Protein AF-A0A401PET5-F1 (afdb_monomer_lite)

Structure (mmCIF, N/CA/C/O backbone):
data_AF-A0A401PET5-F1
#
_entry.id   AF-A0A401PET5-F1
#
loop_
_atom_site.group_PDB
_atom_site.id
_atom_site.type_symbol
_atom_site.label_atom_id
_atom_site.label_alt_id
_atom_site.label_comp_id
_atom_site.label_asym_id
_atom_site.label_entity_id
_atom_site.label_seq_id
_atom_site.pdbx_PDB_ins_code
_atom_site.Cartn_x
_atom_site.Cartn_y
_atom_site.Cartn_z
_atom_site.occupancy
_atom_site.B_iso_or_equiv
_atom_site.auth_seq_id
_atom_site.auth_comp_id
_atom_site.auth_asym_id
_atom_site.auth_atom_id
_atom_site.pdbx_PDB_model_num
ATOM 1 N N . MET A 1 1 ? 19.963 17.088 -16.477 1.00 42.62 1 MET A N 1
ATOM 2 C CA . MET A 1 1 ? 18.959 16.028 -16.678 1.00 42.62 1 MET A CA 1
ATOM 3 C C . MET A 1 1 ? 18.404 15.717 -15.316 1.00 42.62 1 MET A C 1
ATOM 5 O O . MET A 1 1 ? 19.183 15.360 -14.441 1.00 42.62 1 MET A O 1
ATOM 9 N N . SER A 1 2 ? 17.123 15.988 -15.113 1.00 46.38 2 SER A N 1
ATOM 10 C CA . SER A 1 2 ? 16.426 15.517 -13.922 1.00 46.38 2 SER A CA 1
ATOM 11 C C . SER A 1 2 ? 16.285 13.995 -14.038 1.00 46.38 2 SER A C 1
ATOM 13 O O . SER A 1 2 ? 16.324 13.456 -15.141 1.00 46.38 2 SER A O 1
ATOM 15 N N . LEU A 1 3 ? 16.284 13.300 -12.907 1.00 56.25 3 LEU A N 1
ATOM 16 C CA . LEU A 1 3 ? 16.146 11.847 -12.854 1.00 56.25 3 LEU A CA 1
ATOM 17 C C . LEU A 1 3 ? 14.723 11.537 -12.413 1.00 56.25 3 LEU A C 1
ATOM 19 O O . LEU A 1 3 ? 14.234 12.163 -11.470 1.00 56.25 3 LEU A O 1
ATOM 23 N N . LEU A 1 4 ? 14.094 10.554 -13.056 1.00 64.81 4 LEU A N 1
ATOM 24 C CA . LEU A 1 4 ? 12.836 9.992 -12.586 1.00 64.81 4 LEU A CA 1
ATOM 25 C C . LEU A 1 4 ? 13.066 9.388 -11.192 1.00 64.81 4 LEU A C 1
ATOM 27 O O . LEU A 1 4 ? 13.915 8.509 -11.015 1.00 64.81 4 LEU A O 1
ATOM 31 N N . ARG A 1 5 ? 12.325 9.881 -10.199 1.00 71.88 5 ARG A N 1
ATOM 32 C CA . ARG A 1 5 ? 12.314 9.347 -8.831 1.00 71.88 5 ARG A CA 1
ATOM 33 C C . ARG A 1 5 ? 10.936 8.793 -8.545 1.00 71.88 5 ARG A C 1
ATOM 35 O O . ARG A 1 5 ? 9.945 9.410 -8.930 1.00 71.88 5 ARG A O 1
ATOM 42 N N . GLY A 1 6 ? 10.862 7.676 -7.839 1.00 76.69 6 GLY A N 1
ATOM 43 C CA . GLY A 1 6 ? 9.572 7.135 -7.457 1.00 76.69 6 GLY A CA 1
ATOM 44 C C . GLY A 1 6 ? 9.595 6.321 -6.181 1.00 76.69 6 GLY A C 1
ATOM 45 O O . GLY A 1 6 ? 10.647 5.978 -5.640 1.00 76.69 6 GLY A O 1
ATOM 46 N N . ALA A 1 7 ? 8.394 6.054 -5.687 1.00 82.00 7 ALA A N 1
ATOM 47 C CA . ALA A 1 7 ? 8.157 5.259 -4.500 1.00 82.00 7 ALA A CA 1
ATOM 48 C C . ALA A 1 7 ? 6.990 4.302 -4.731 1.00 82.00 7 ALA A C 1
ATOM 50 O O . ALA A 1 7 ? 6.004 4.652 -5.381 1.00 82.00 7 ALA A O 1
ATOM 51 N N . LEU A 1 8 ? 7.116 3.100 -4.179 1.00 86.75 8 LEU A N 1
ATOM 52 C CA . LEU A 1 8 ? 6.053 2.111 -4.091 1.00 86.75 8 LEU A CA 1
ATOM 53 C C . LEU A 1 8 ? 5.591 2.022 -2.637 1.00 86.75 8 LEU A C 1
ATOM 55 O O . LEU A 1 8 ? 6.413 1.985 -1.718 1.00 86.75 8 LEU A O 1
ATOM 59 N N . LEU A 1 9 ? 4.277 1.992 -2.438 1.00 89.44 9 LEU A N 1
ATOM 60 C CA . LEU A 1 9 ? 3.638 1.923 -1.132 1.00 89.44 9 LEU A CA 1
ATOM 61 C C . LEU A 1 9 ? 2.579 0.851 -1.091 1.00 89.44 9 LEU A C 1
ATOM 63 O O . LEU A 1 9 ? 1.761 0.762 -2.001 1.00 89.44 9 LEU A O 1
ATOM 67 N N . LEU A 1 10 ? 2.556 0.112 0.011 1.00 89.62 10 LEU A N 1
ATOM 68 C CA . LEU A 1 10 ? 1.557 -0.903 0.298 1.00 89.62 10 LEU A CA 1
ATOM 69 C C . LEU A 1 10 ? 0.934 -0.609 1.654 1.00 89.62 10 LEU A C 1
ATOM 71 O O . LEU A 1 10 ? 1.640 -0.523 2.656 1.00 89.62 10 LEU A O 1
ATOM 75 N N . LEU A 1 11 ? -0.385 -0.482 1.678 1.00 89.50 11 LEU A N 1
ATOM 76 C CA . LEU A 1 11 ? -1.177 -0.436 2.894 1.00 89.50 11 LEU A CA 1
ATOM 77 C C . LEU A 1 11 ? -1.673 -1.846 3.197 1.00 89.50 11 LEU A C 1
ATOM 79 O O . LEU A 1 11 ? -2.390 -2.449 2.390 1.00 89.50 11 LEU A O 1
ATOM 83 N N . LEU A 1 12 ? -1.271 -2.364 4.352 1.00 88.38 12 LEU A N 1
ATOM 84 C CA . LEU A 1 12 ? -1.499 -3.744 4.746 1.00 88.38 12 LEU A CA 1
ATOM 85 C C . LEU A 1 12 ? -2.454 -3.832 5.922 1.00 88.38 12 LEU A C 1
ATOM 87 O O . LEU A 1 12 ? -2.230 -3.180 6.936 1.00 88.38 12 LEU A O 1
ATOM 91 N N . GLY A 1 13 ? -3.453 -4.702 5.825 1.00 84.88 13 GLY A N 1
ATOM 92 C CA . GLY A 1 13 ? -4.274 -5.119 6.954 1.00 84.88 13 GLY A CA 1
ATOM 93 C C . GLY A 1 13 ? -3.589 -6.221 7.756 1.00 84.88 13 GLY A C 1
ATOM 94 O O . GLY A 1 13 ? -3.339 -7.299 7.222 1.00 84.88 13 GLY A O 1
ATOM 95 N N . VAL A 1 14 ? -3.310 -5.980 9.038 1.00 82.12 14 VAL A N 1
ATOM 96 C CA . VAL A 1 14 ? -2.457 -6.871 9.840 1.00 82.12 14 VAL A CA 1
ATOM 97 C C . VAL A 1 14 ? -3.252 -7.664 10.876 1.00 82.12 14 VAL A C 1
ATOM 99 O O . VAL A 1 14 ? -3.081 -8.883 10.984 1.00 82.12 14 VAL A O 1
ATOM 102 N N . PHE A 1 15 ? -4.131 -7.011 11.645 1.00 78.62 15 PHE A N 1
ATOM 103 C CA . PHE A 1 15 ? -4.933 -7.679 12.676 1.00 78.62 15 PHE A CA 1
ATOM 104 C C . PHE A 1 15 ? -6.160 -6.869 13.120 1.00 78.62 15 PHE A C 1
ATOM 106 O O . PHE A 1 15 ? -6.126 -5.647 13.180 1.00 78.62 15 PHE A O 1
ATOM 113 N N . ALA A 1 16 ? -7.227 -7.558 13.538 1.00 77.94 16 ALA A N 1
ATOM 114 C CA . ALA A 1 16 ? -8.426 -6.919 14.097 1.00 77.94 16 ALA A CA 1
ATOM 115 C C . ALA A 1 16 ? -8.289 -6.560 15.592 1.00 77.94 16 ALA A C 1
ATOM 117 O O . ALA A 1 16 ? -8.950 -5.662 16.076 1.00 77.94 16 ALA A O 1
ATOM 118 N N . GLY A 1 17 ? -7.416 -7.228 16.344 1.00 73.50 17 GLY A N 1
ATOM 119 C CA . GLY A 1 17 ? -7.114 -6.899 17.742 1.00 73.50 17 GLY A CA 1
ATOM 120 C C . GLY A 1 17 ? -6.136 -7.903 18.348 1.00 73.50 17 GLY A C 1
ATOM 121 O O . GLY A 1 17 ? -5.970 -9.004 17.818 1.00 73.50 17 GLY A O 1
ATOM 122 N N . ILE A 1 18 ? -5.498 -7.546 19.462 1.00 70.75 18 ILE A N 1
ATOM 123 C CA . ILE A 1 18 ? -4.539 -8.394 20.184 1.00 70.75 18 ILE A CA 1
ATOM 124 C C . ILE A 1 18 ? -5.244 -9.629 20.761 1.00 70.75 18 ILE A C 1
ATOM 126 O O . ILE A 1 18 ? -4.701 -10.729 20.689 1.00 70.75 18 ILE A O 1
ATOM 130 N N . GLY A 1 19 ? -6.485 -9.496 21.247 1.00 58.91 19 GLY A N 1
ATOM 131 C CA . GLY A 1 19 ? -7.295 -10.636 21.697 1.00 58.91 19 GLY A CA 1
ATOM 132 C C . GLY A 1 19 ? -7.515 -11.697 20.608 1.00 58.91 19 GLY A C 1
ATOM 133 O O . GLY A 1 19 ? -7.491 -12.893 20.889 1.00 58.91 19 GLY A O 1
ATOM 134 N N . GLY A 1 20 ? -7.618 -11.283 19.339 1.00 51.59 20 GLY A N 1
ATOM 135 C CA . GLY A 1 20 ? -7.729 -12.182 18.183 1.00 51.59 20 GLY A CA 1
ATOM 136 C C . GLY A 1 20 ? -6.414 -12.856 17.761 1.00 51.59 20 GLY A C 1
ATOM 137 O O . GLY A 1 20 ? -6.423 -13.750 16.909 1.00 51.59 20 GLY A O 1
ATOM 138 N N . LEU A 1 21 ? -5.276 -12.453 18.338 1.00 51.94 21 LEU A N 1
ATOM 139 C CA . LEU A 1 21 ? -3.962 -13.055 18.084 1.00 51.94 21 LEU A CA 1
ATOM 140 C C . LEU A 1 21 ? -3.703 -14.300 18.952 1.00 51.94 21 LEU A C 1
ATOM 142 O O . LEU A 1 21 ? -2.785 -15.050 18.641 1.00 51.94 21 LEU A O 1
ATOM 146 N N . GLN A 1 22 ? -4.553 -14.607 19.944 1.00 49.78 22 GLN A N 1
ATOM 147 C CA . GLN A 1 22 ? -4.464 -15.809 20.804 1.00 49.78 22 GLN A CA 1
ATOM 148 C C . GLN A 1 22 ? -4.840 -17.135 20.099 1.00 49.78 22 GLN A C 1
ATOM 150 O O . GLN A 1 22 ? -5.156 -18.137 20.740 1.00 49.78 22 GLN A O 1
ATOM 155 N N . ASN A 1 23 ? -4.798 -17.175 18.767 1.00 47.12 23 ASN A N 1
ATOM 156 C CA . ASN A 1 23 ? -4.948 -18.408 18.004 1.00 47.12 23 ASN A CA 1
ATOM 157 C C . ASN A 1 23 ? -3.621 -19.198 18.075 1.00 47.12 23 ASN A C 1
ATOM 159 O O . ASN A 1 23 ? -2.592 -18.628 17.715 1.00 47.12 23 ASN A O 1
ATOM 163 N N . PRO A 1 24 ? -3.596 -20.492 18.460 1.00 44.97 24 PRO A N 1
ATOM 164 C CA . PRO A 1 24 ? -2.366 -21.272 18.696 1.00 44.97 24 PRO A CA 1
ATOM 165 C C . PRO A 1 24 ? -1.411 -21.441 17.493 1.00 44.97 24 PRO A C 1
ATOM 167 O O . PRO A 1 24 ? -0.403 -22.133 17.607 1.00 44.97 24 PRO A O 1
ATOM 170 N N . ARG A 1 25 ? -1.707 -20.833 16.335 1.00 45.53 25 ARG A N 1
ATOM 171 C CA . ARG A 1 25 ? -0.838 -20.777 15.144 1.00 45.53 25 ARG A CA 1
ATOM 172 C C . ARG A 1 25 ? -0.264 -19.381 14.845 1.00 45.53 25 ARG A C 1
ATOM 174 O O . ARG A 1 25 ? 0.393 -19.230 13.819 1.00 45.53 25 ARG A O 1
ATOM 181 N N . LYS A 1 26 ? -0.530 -18.364 15.673 1.00 45.81 26 LYS A N 1
ATOM 182 C CA . LYS A 1 26 ? -0.013 -16.993 15.506 1.00 45.81 26 LYS A CA 1
ATOM 183 C C . LYS A 1 26 ? 1.024 -16.649 16.590 1.00 45.81 26 LYS A C 1
ATOM 185 O O . LYS A 1 26 ? 0.989 -17.258 17.658 1.00 45.81 26 LYS A O 1
ATOM 190 N N . PRO A 1 27 ? 1.960 -15.717 16.323 1.00 47.69 27 PRO A N 1
ATOM 191 C CA . PRO A 1 27 ? 2.966 -15.316 17.306 1.00 47.69 27 PRO A CA 1
ATOM 192 C C . PRO A 1 27 ? 2.311 -14.697 18.553 1.00 47.69 27 PRO A C 1
ATOM 194 O O . PRO A 1 27 ? 1.327 -13.966 18.442 1.00 47.69 27 PRO A O 1
ATOM 197 N N . ASP A 1 28 ? 2.848 -14.993 19.739 1.00 51.53 28 ASP A N 1
ATOM 198 C CA . ASP A 1 28 ? 2.361 -14.451 21.013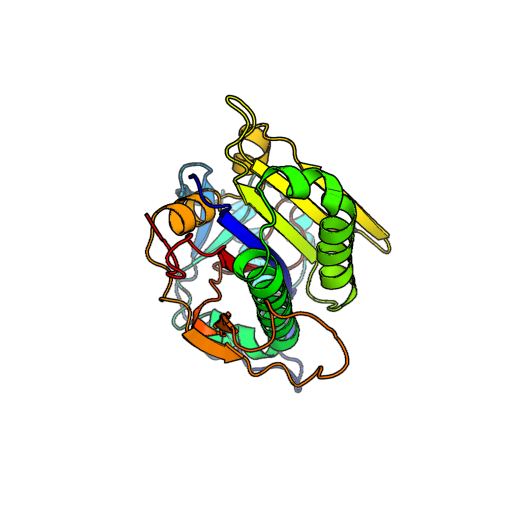 1.00 51.53 28 ASP A CA 1
ATOM 199 C C . ASP A 1 28 ? 2.860 -13.011 21.219 1.00 51.53 28 ASP A C 1
ATOM 201 O O . ASP A 1 28 ? 3.928 -12.769 21.781 1.00 51.53 28 ASP A O 1
ATOM 205 N N . PHE A 1 29 ? 2.067 -12.045 20.753 1.00 54.25 29 PHE A N 1
ATOM 206 C CA . PHE A 1 29 ? 2.336 -10.606 20.881 1.00 54.25 29 PHE A CA 1
ATOM 207 C C . PHE A 1 29 ? 2.017 -10.032 22.263 1.00 54.25 29 PHE A C 1
ATOM 209 O O . PHE A 1 29 ? 2.296 -8.862 22.541 1.00 54.25 29 PHE A O 1
ATOM 216 N N . SER A 1 30 ? 1.447 -10.851 23.151 1.00 51.97 30 SER A N 1
ATOM 217 C CA . SER A 1 30 ? 0.991 -10.418 24.467 1.00 51.97 30 SER A CA 1
ATOM 218 C C . SER A 1 30 ? 2.143 -9.853 25.294 1.00 51.97 30 SER A C 1
ATOM 220 O O . SER A 1 30 ? 1.937 -8.932 26.061 1.00 51.97 30 SER A O 1
ATOM 222 N N . ARG A 1 31 ? 3.379 -10.342 25.146 1.00 53.69 31 ARG A N 1
ATOM 223 C CA . ARG A 1 31 ? 4.507 -9.882 25.979 1.00 53.69 31 ARG A CA 1
ATOM 224 C C . ARG A 1 31 ? 5.102 -8.534 25.569 1.00 53.69 31 ARG A C 1
ATOM 226 O O . ARG A 1 31 ? 5.624 -7.834 26.427 1.00 53.69 31 ARG A O 1
ATOM 233 N N . GLU A 1 32 ? 5.027 -8.169 24.292 1.00 56.25 32 GLU A N 1
ATOM 234 C CA . GLU A 1 32 ? 5.570 -6.897 23.779 1.00 56.25 32 GLU A CA 1
ATOM 235 C C . GLU A 1 32 ? 4.570 -5.739 23.953 1.00 56.25 32 GLU A C 1
ATOM 237 O O . GLU A 1 32 ? 4.957 -4.593 24.190 1.00 56.25 32 GLU A O 1
ATOM 242 N N . TRP A 1 33 ? 3.269 -6.050 23.903 1.00 56.31 33 TRP A N 1
ATOM 243 C CA . TRP A 1 33 ? 2.188 -5.060 23.904 1.00 56.31 33 TRP A CA 1
ATOM 244 C C . TRP A 1 33 ? 1.431 -4.968 25.241 1.00 56.31 33 TRP A C 1
ATOM 246 O O . TRP A 1 33 ? 0.764 -3.964 25.498 1.00 56.31 33 TRP A O 1
ATOM 256 N N . ASN A 1 34 ? 1.541 -5.973 26.121 1.00 48.34 34 ASN A N 1
ATOM 257 C CA . ASN A 1 34 ? 0.903 -5.982 27.441 1.00 48.34 34 ASN A CA 1
ATOM 258 C C . ASN A 1 34 ? 1.910 -5.519 28.507 1.00 48.34 34 ASN A C 1
ATOM 260 O O . ASN A 1 34 ? 2.714 -6.299 29.012 1.00 48.34 34 ASN A O 1
ATOM 264 N N . GLY A 1 35 ? 1.889 -4.220 28.813 1.00 49.41 35 GLY A N 1
ATOM 265 C CA . GLY A 1 35 ? 2.732 -3.615 29.854 1.00 49.41 35 GLY A CA 1
ATOM 266 C C . GLY A 1 35 ? 3.369 -2.270 29.493 1.00 49.41 35 GLY A C 1
ATOM 267 O O . GLY A 1 35 ? 3.959 -1.632 30.361 1.00 49.41 35 GLY A O 1
ATOM 268 N N . SER A 1 36 ? 3.242 -1.811 28.246 1.00 53.16 36 SER A N 1
ATOM 269 C CA . SER A 1 36 ? 3.824 -0.541 27.789 1.00 53.16 36 SER A CA 1
ATOM 270 C C . SER A 1 36 ? 2.801 0.601 27.852 1.00 53.16 36 SER A C 1
ATOM 272 O O . SER A 1 36 ? 1.603 0.377 27.687 1.00 53.16 36 SER A O 1
ATOM 274 N N . GLN A 1 37 ? 3.269 1.837 28.068 1.00 59.94 37 GLN A N 1
ATOM 275 C CA . GLN A 1 37 ? 2.478 3.071 27.947 1.00 59.94 37 GLN A CA 1
ATOM 276 C C . GLN A 1 37 ? 2.116 3.328 26.472 1.00 59.94 37 GLN A C 1
ATOM 278 O O . GLN A 1 37 ? 2.614 4.264 25.845 1.00 59.94 37 GLN A O 1
ATOM 283 N N . VAL A 1 38 ? 1.286 2.461 25.894 1.00 71.12 38 VAL A N 1
ATOM 284 C CA . VAL A 1 38 ? 0.798 2.622 24.528 1.00 71.12 38 VAL A CA 1
ATOM 285 C C . VAL A 1 38 ? -0.025 3.901 24.475 1.00 71.12 38 VAL A C 1
ATOM 287 O O . VAL A 1 38 ? -0.968 4.087 25.242 1.00 71.12 38 VAL A O 1
ATOM 290 N N . SER A 1 39 ? 0.368 4.804 23.586 1.00 79.12 39 SER A N 1
ATOM 291 C CA . SER A 1 39 ? -0.300 6.085 23.395 1.00 79.12 39 SER A CA 1
ATOM 292 C C . SER A 1 39 ? -0.945 6.113 22.019 1.00 79.12 39 SER A C 1
ATOM 294 O O . SER A 1 39 ? -0.277 5.857 21.018 1.00 79.12 39 SER A O 1
ATOM 296 N N . MET A 1 40 ? -2.235 6.441 21.988 1.00 83.88 40 MET A N 1
ATOM 297 C CA . MET A 1 40 ? -2.971 6.704 20.754 1.00 83.88 40 MET A CA 1
ATOM 298 C C . MET A 1 40 ? -2.726 8.151 20.342 1.00 83.88 40 MET A C 1
ATOM 300 O O . MET A 1 40 ? -2.966 9.060 21.141 1.00 83.88 40 MET A O 1
ATOM 304 N N . LEU A 1 41 ? -2.250 8.367 19.117 1.00 83.38 41 LEU A N 1
ATOM 305 C CA . LEU A 1 41 ? -1.985 9.699 18.575 1.00 83.38 41 LEU A CA 1
ATOM 306 C C . LEU A 1 41 ? -2.653 9.862 17.211 1.00 83.38 41 LEU A C 1
ATOM 308 O O . LEU A 1 41 ? -2.649 8.950 16.391 1.00 83.38 41 LEU A O 1
ATOM 312 N N . LEU A 1 42 ? -3.222 11.037 16.971 1.00 80.56 42 LEU A N 1
ATOM 313 C CA . LEU A 1 42 ? -3.688 11.457 15.658 1.00 80.56 42 LEU A CA 1
ATOM 314 C C . LEU A 1 42 ? -2.508 11.992 14.861 1.00 80.56 42 LEU A C 1
ATOM 316 O O . LEU A 1 42 ? -1.742 12.825 15.355 1.00 80.56 42 LEU A O 1
ATOM 320 N N . THR A 1 43 ? -2.406 11.572 13.607 1.00 66.56 43 THR A N 1
ATOM 321 C CA . THR A 1 43 ? -1.408 12.115 12.691 1.00 66.56 43 THR A CA 1
ATOM 322 C C . THR A 1 43 ? -1.966 13.364 12.015 1.00 66.56 43 THR A C 1
ATOM 324 O O . THR A 1 43 ? -2.959 13.301 11.290 1.00 66.56 43 THR A O 1
ATOM 327 N N . SER A 1 44 ? -1.360 14.522 12.279 1.00 61.22 44 SER A N 1
ATOM 328 C CA . SER A 1 44 ? -1.703 15.778 11.606 1.00 61.22 44 SER A CA 1
ATOM 329 C C . SER A 1 44 ? -1.003 15.875 10.240 1.00 61.22 44 SER A C 1
ATOM 331 O O . SER A 1 44 ? 0.118 15.375 10.115 1.00 61.22 44 SER A O 1
ATOM 333 N N . PRO A 1 45 ? -1.590 16.560 9.238 1.00 52.16 45 PRO A N 1
ATOM 334 C CA . PRO A 1 45 ? -0.936 16.837 7.952 1.00 52.16 45 PRO A CA 1
ATOM 335 C C . PRO A 1 45 ? 0.439 17.515 8.093 1.00 52.16 45 PRO A C 1
ATOM 337 O O . PRO A 1 45 ? 1.370 17.204 7.355 1.00 52.16 45 PRO A O 1
ATOM 340 N N . ASP A 1 46 ? 0.607 18.352 9.123 1.00 52.34 46 ASP A N 1
ATOM 341 C CA . ASP A 1 46 ? 1.877 19.016 9.461 1.00 52.34 46 ASP A CA 1
ATOM 342 C C . ASP A 1 46 ? 2.886 18.092 10.183 1.00 52.34 46 ASP A C 1
ATOM 344 O O . ASP A 1 46 ? 3.934 18.541 10.652 1.00 52.34 46 ASP A O 1
ATOM 348 N N . GLY A 1 47 ? 2.554 16.809 10.361 1.00 54.59 47 GLY A N 1
ATOM 349 C CA . GLY A 1 47 ? 3.306 15.825 11.152 1.00 54.59 47 GLY A CA 1
ATOM 350 C C . GLY A 1 47 ? 3.306 16.067 12.657 1.00 54.59 47 GLY A C 1
ATOM 351 O O . GLY A 1 47 ? 4.065 15.436 13.393 1.00 54.59 47 GLY A O 1
ATOM 352 N N . ARG A 1 48 ? 2.459 16.980 13.140 1.00 63.97 48 ARG A N 1
ATOM 353 C CA . ARG A 1 48 ? 2.182 17.103 14.572 1.00 63.97 48 ARG A CA 1
ATOM 354 C C . ARG A 1 48 ? 1.379 15.893 15.036 1.00 63.97 48 ARG A C 1
ATOM 356 O O . ARG A 1 48 ? 0.461 15.447 14.351 1.00 63.97 48 ARG A O 1
ATOM 363 N N . LEU A 1 49 ? 1.745 15.377 16.200 1.00 70.50 49 LEU A N 1
ATOM 364 C CA . LEU A 1 49 ? 1.023 14.302 16.859 1.00 70.50 49 LEU A CA 1
ATOM 365 C C . LEU A 1 49 ? 0.120 14.923 17.917 1.00 70.50 49 LEU A C 1
ATOM 367 O O . LEU A 1 49 ? 0.610 15.485 18.897 1.00 70.50 49 LEU A O 1
ATOM 371 N N . ASP A 1 50 ? -1.185 14.815 17.699 1.00 79.94 50 ASP A N 1
ATOM 372 C CA . ASP A 1 50 ? -2.199 15.318 18.620 1.00 79.94 50 ASP A CA 1
ATOM 373 C C . ASP A 1 50 ? -2.840 14.151 19.371 1.00 79.94 50 ASP A C 1
ATOM 375 O O . ASP A 1 50 ? -2.902 13.025 18.875 1.00 79.94 50 ASP A O 1
ATOM 379 N N . LYS A 1 51 ? -3.339 14.395 20.582 1.00 84.62 51 LYS A N 1
ATOM 380 C CA . LYS A 1 51 ? -4.094 13.369 21.303 1.00 84.62 51 LYS A CA 1
ATOM 381 C C . LYS A 1 51 ? -5.515 13.286 20.718 1.00 84.62 51 LYS A C 1
ATOM 383 O O . LYS A 1 51 ? -6.149 14.337 20.598 1.00 84.62 51 LYS A O 1
ATOM 388 N N . PRO A 1 52 ? -6.033 12.086 20.392 1.00 85.88 52 PRO A N 1
ATOM 389 C CA . PRO A 1 52 ? -7.436 11.919 20.038 1.00 85.88 52 PRO A CA 1
ATOM 390 C C . PRO A 1 52 ? -8.348 12.402 21.166 1.00 85.88 52 PRO A C 1
ATOM 392 O O . PRO A 1 52 ? -7.948 12.443 22.336 1.00 85.88 52 PRO A O 1
ATOM 395 N N . ASP A 1 53 ? -9.594 12.727 20.829 1.00 88.94 53 ASP A N 1
ATOM 396 C CA . ASP A 1 53 ? -10.601 12.956 21.855 1.00 88.94 53 ASP A CA 1
ATOM 397 C C . ASP A 1 53 ? -10.772 11.692 22.732 1.00 88.94 53 ASP A C 1
ATOM 399 O O . ASP A 1 53 ? -10.455 10.575 22.299 1.00 88.94 53 ASP A O 1
ATOM 403 N N . PRO A 1 54 ? -11.254 11.835 23.979 1.00 89.38 54 PRO A N 1
ATOM 404 C CA . PRO A 1 54 ? -11.349 10.709 24.900 1.00 89.38 54 PRO A CA 1
ATOM 405 C C . PRO A 1 54 ? -12.193 9.539 24.378 1.00 89.38 54 PRO A C 1
ATOM 407 O O . PRO A 1 54 ? -11.837 8.395 24.649 1.00 89.38 54 PRO A O 1
ATOM 410 N N . GLN A 1 55 ? -13.264 9.802 23.617 1.00 91.00 55 GLN A N 1
ATOM 411 C CA . GLN A 1 55 ? -14.153 8.751 23.107 1.00 91.00 55 GLN A CA 1
ATOM 412 C C . GLN A 1 55 ? -13.467 7.944 22.005 1.00 91.00 55 GLN A C 1
ATOM 414 O O . GLN A 1 55 ? -13.482 6.716 22.044 1.00 91.00 55 GLN A O 1
ATOM 419 N N . THR A 1 56 ? -12.803 8.620 21.065 1.00 91.31 56 THR A N 1
ATOM 420 C CA . THR A 1 56 ? -11.998 7.963 20.027 1.00 91.31 56 THR A CA 1
ATOM 421 C C . THR A 1 56 ? -10.846 7.169 20.636 1.00 91.31 56 THR A C 1
ATOM 423 O O . THR A 1 56 ? -10.597 6.031 20.238 1.00 91.31 56 THR A O 1
ATOM 426 N N . SER A 1 57 ? -10.157 7.736 21.632 1.00 90.56 57 SER A N 1
ATOM 427 C CA . SER A 1 57 ? -9.063 7.047 22.323 1.00 90.56 57 SER A CA 1
ATOM 428 C C . SER A 1 57 ? -9.546 5.788 23.047 1.00 90.56 57 SER A C 1
ATOM 430 O O . SER A 1 57 ? -8.852 4.773 23.002 1.00 90.56 57 SER A O 1
ATOM 432 N N . GLU A 1 58 ? -10.706 5.834 23.709 1.00 90.75 58 GLU A N 1
ATOM 433 C CA . GLU A 1 58 ? -11.310 4.672 24.371 1.00 90.75 58 GLU A CA 1
ATOM 434 C C . GLU A 1 58 ? -11.714 3.609 23.345 1.00 90.75 58 GLU A C 1
ATOM 436 O O . GLU A 1 58 ? -11.280 2.466 23.454 1.00 90.75 58 GLU A O 1
ATOM 441 N N . ALA A 1 59 ? -12.455 3.988 22.298 1.00 92.44 59 ALA A N 1
ATOM 442 C CA . ALA A 1 59 ? -12.916 3.060 21.267 1.00 92.44 59 ALA A CA 1
ATOM 443 C C . ALA A 1 59 ? -11.754 2.355 20.544 1.00 92.44 59 ALA A C 1
ATOM 445 O O . ALA A 1 59 ? -11.802 1.142 20.338 1.00 92.44 59 ALA A O 1
ATOM 446 N N . ALA A 1 60 ? -10.689 3.088 20.203 1.00 91.12 60 ALA A N 1
ATOM 447 C CA . ALA A 1 60 ? -9.489 2.515 19.596 1.00 91.12 60 ALA A CA 1
ATOM 448 C C . ALA A 1 60 ? -8.748 1.572 20.558 1.00 91.12 60 ALA A C 1
ATOM 450 O O . ALA A 1 60 ? -8.265 0.521 20.142 1.00 91.12 60 ALA A O 1
ATOM 451 N N . THR A 1 61 ? -8.671 1.917 21.846 1.00 89.62 61 THR A N 1
ATOM 452 C CA . THR A 1 61 ? -8.021 1.075 22.865 1.00 89.62 61 THR A CA 1
ATOM 453 C C . THR A 1 61 ? -8.806 -0.212 23.099 1.00 89.62 61 THR A C 1
ATOM 455 O O . THR A 1 61 ? -8.230 -1.299 23.120 1.00 89.62 61 THR A O 1
ATOM 458 N N . ASP A 1 62 ? -10.127 -0.111 23.203 1.00 90.00 62 ASP A N 1
ATOM 459 C CA . ASP A 1 62 ? -10.998 -1.269 23.354 1.00 90.00 62 ASP A CA 1
ATOM 460 C C . ASP A 1 62 ? -10.899 -2.190 22.144 1.00 90.00 62 ASP A C 1
ATOM 462 O O . ASP A 1 62 ? -10.748 -3.401 22.312 1.00 90.00 62 ASP A O 1
ATOM 466 N N . PHE A 1 63 ? -10.901 -1.636 20.929 1.00 91.31 63 PHE A N 1
ATOM 467 C CA . PHE A 1 63 ? -10.695 -2.411 19.709 1.00 91.31 63 PHE A CA 1
ATOM 468 C C . PHE A 1 63 ? -9.311 -3.075 19.679 1.00 91.31 63 PHE A C 1
ATOM 470 O O . PHE A 1 63 ? -9.207 -4.258 19.360 1.00 91.31 63 PHE A O 1
ATOM 477 N N . LEU A 1 64 ? -8.250 -2.364 20.083 1.00 88.38 64 LEU A N 1
ATOM 478 C CA . LEU A 1 64 ? -6.896 -2.917 20.160 1.00 88.38 64 LEU A CA 1
ATOM 479 C C . LEU A 1 64 ? -6.842 -4.178 21.026 1.00 88.38 64 LEU A C 1
ATOM 481 O O . LEU A 1 64 ? -6.246 -5.168 20.612 1.00 88.38 64 LEU A O 1
ATOM 485 N N . TYR A 1 65 ? -7.454 -4.168 22.209 1.00 85.50 65 TYR A N 1
ATOM 486 C CA . TYR A 1 65 ? -7.354 -5.295 23.137 1.00 85.50 65 TYR A CA 1
ATOM 487 C C . TYR A 1 65 ? -8.410 -6.381 22.902 1.00 85.50 65 TYR A C 1
ATOM 489 O O . TYR A 1 65 ? -8.089 -7.564 23.016 1.00 85.50 65 TYR A O 1
ATOM 497 N N . SER A 1 66 ? -9.642 -6.015 22.542 1.00 85.94 66 SER A N 1
ATOM 498 C CA . SER A 1 66 ? -10.752 -6.966 22.372 1.00 85.94 66 SER A CA 1
ATOM 499 C C . SER A 1 66 ? -10.900 -7.508 20.948 1.00 85.94 66 SER A C 1
ATOM 501 O O . SER A 1 66 ? -11.334 -8.643 20.769 1.00 85.94 66 SER A O 1
ATOM 503 N N . GLY A 1 67 ? -10.543 -6.713 19.937 1.00 87.31 67 GLY A N 1
ATOM 504 C CA . GLY A 1 67 ? -10.885 -6.960 18.536 1.00 87.31 67 GLY A CA 1
ATOM 505 C C . GLY A 1 67 ? -12.354 -6.708 18.172 1.00 87.31 67 GLY A C 1
ATOM 506 O O . GLY A 1 67 ? -12.742 -6.987 17.039 1.00 87.31 67 GLY A O 1
ATOM 507 N N . ASP A 1 68 ? -13.179 -6.196 19.094 1.00 88.81 68 ASP A N 1
ATOM 508 C CA . ASP A 1 68 ? -14.585 -5.869 18.839 1.00 88.81 68 ASP A CA 1
ATOM 509 C C . ASP A 1 68 ? -14.733 -4.460 18.243 1.00 88.81 68 ASP A C 1
ATOM 511 O O . ASP A 1 68 ? -14.462 -3.446 18.890 1.00 88.81 68 ASP A O 1
ATOM 515 N N . ALA A 1 69 ? -15.187 -4.396 16.991 1.00 91.62 69 ALA A N 1
ATOM 516 C CA . ALA A 1 69 ? -15.375 -3.153 16.248 1.00 91.62 69 ALA A CA 1
ATOM 517 C C . ALA A 1 69 ? -16.650 -2.375 16.635 1.00 91.62 69 ALA A C 1
ATOM 519 O O . ALA A 1 69 ? -16.871 -1.276 16.124 1.00 91.62 69 ALA A O 1
ATOM 520 N N . SER A 1 70 ? -17.492 -2.904 17.530 1.00 92.31 70 SER A N 1
ATOM 521 C CA . SER A 1 70 ? -18.795 -2.311 17.867 1.00 92.31 70 SER A CA 1
ATOM 522 C C . SER A 1 70 ? -18.676 -0.876 18.386 1.00 92.31 70 SER A C 1
ATOM 524 O O . SER A 1 70 ? -19.385 0.009 17.912 1.00 92.31 70 SER A O 1
ATOM 526 N N . LYS A 1 71 ? -17.744 -0.611 19.315 1.00 92.38 71 LYS A N 1
ATOM 527 C CA . LYS A 1 71 ? -17.484 0.751 19.819 1.00 92.38 71 LYS A CA 1
ATOM 528 C C . LYS A 1 71 ? -16.825 1.641 18.767 1.00 92.38 71 LYS A C 1
ATOM 530 O O . LYS A 1 71 ? -17.122 2.831 18.696 1.00 92.38 71 LYS A O 1
ATOM 535 N N . LEU A 1 72 ? -15.968 1.056 17.932 1.00 92.50 72 LEU A N 1
ATOM 536 C CA . LEU A 1 72 ? -15.257 1.772 16.880 1.00 92.50 72 LEU A CA 1
ATOM 537 C C . LEU A 1 72 ? -16.217 2.319 15.807 1.00 92.50 72 LEU A C 1
ATOM 539 O O . LEU A 1 72 ? -16.026 3.429 15.323 1.00 92.50 72 LEU A O 1
ATOM 543 N N . GLY A 1 73 ? -17.297 1.596 15.494 1.00 91.75 73 GLY A N 1
ATOM 544 C CA . GLY A 1 73 ? -18.323 2.058 14.550 1.00 91.75 73 GLY A CA 1
ATOM 545 C C . GLY A 1 73 ? -19.174 3.238 15.049 1.00 91.75 73 GLY A C 1
ATOM 546 O O . GLY A 1 73 ? -19.770 3.957 14.236 1.00 91.75 73 GLY A O 1
ATOM 547 N N . LEU A 1 74 ? -19.228 3.464 16.368 1.00 93.25 74 LEU A N 1
ATOM 548 C CA . LEU A 1 74 ? -20.010 4.543 16.988 1.00 93.25 74 LEU A CA 1
ATOM 549 C C . LEU A 1 74 ? -19.301 5.899 16.945 1.00 93.25 74 LEU A C 1
ATOM 551 O O . LEU A 1 74 ? -19.969 6.931 16.999 1.00 93.25 74 LEU A O 1
ATOM 555 N N . VAL A 1 75 ? -17.972 5.906 16.833 1.00 93.38 75 VAL A N 1
ATOM 556 C CA . VAL A 1 75 ? -17.182 7.135 16.726 1.00 93.38 75 VAL A CA 1
ATOM 557 C C . VAL A 1 75 ? -17.004 7.532 15.260 1.00 93.38 75 VAL A C 1
ATOM 559 O O . VAL A 1 75 ? -16.992 6.691 14.360 1.00 93.38 75 VAL A O 1
ATOM 562 N N . ASN A 1 76 ? -16.904 8.836 15.010 1.00 91.75 76 ASN A N 1
ATOM 563 C CA . ASN A 1 76 ? -16.526 9.358 13.701 1.00 91.75 76 ASN A CA 1
ATOM 564 C C . ASN A 1 76 ? -15.054 9.747 13.739 1.00 91.75 76 ASN A C 1
ATOM 566 O O . ASN A 1 76 ? -14.570 10.265 14.744 1.00 91.75 76 ASN A O 1
ATOM 570 N N . CYS A 1 77 ? -14.364 9.538 12.630 1.00 87.50 77 CYS A N 1
ATOM 571 C CA . CYS A 1 77 ? -12.973 9.916 12.479 1.00 87.50 77 CYS A CA 1
ATOM 572 C C . CYS A 1 77 ? -12.842 11.034 11.447 1.00 87.50 77 CYS A C 1
ATOM 574 O O . CYS A 1 77 ? -13.662 11.190 10.547 1.00 87.50 77 CYS A O 1
ATOM 576 N N . SER A 1 78 ? -11.795 11.833 11.588 1.00 83.62 78 SER A N 1
ATOM 577 C CA . SER A 1 78 ? -11.349 12.773 10.553 1.00 83.62 78 SER A CA 1
ATOM 578 C C . SER A 1 78 ? -9.927 12.476 10.088 1.00 83.62 78 SER A C 1
ATOM 580 O O . SER A 1 78 ? -9.482 13.018 9.082 1.00 83.62 78 SER A O 1
ATOM 582 N N . ARG A 1 79 ? -9.198 11.656 10.853 1.00 81.94 79 ARG A N 1
ATOM 583 C CA . ARG A 1 79 ? -7.786 11.327 10.673 1.00 81.94 79 ARG A CA 1
ATOM 584 C C . ARG A 1 79 ? -7.532 9.918 11.193 1.00 81.94 79 ARG A C 1
ATOM 586 O O . ARG A 1 79 ? -8.280 9.424 12.041 1.00 81.94 79 ARG A O 1
ATOM 593 N N . ARG A 1 80 ? -6.447 9.309 10.720 1.00 85.88 80 ARG A N 1
ATOM 594 C CA . ARG A 1 80 ? -5.964 8.025 11.231 1.00 85.88 80 ARG A CA 1
ATOM 595 C C . ARG A 1 80 ? -5.461 8.139 12.674 1.00 85.88 80 ARG A C 1
ATOM 597 O O . ARG A 1 80 ? -4.970 9.193 13.088 1.00 85.88 80 ARG A O 1
ATOM 604 N N . VAL A 1 81 ? -5.560 7.038 13.416 1.00 87.50 81 VAL A N 1
ATOM 605 C CA . VAL A 1 81 ? -5.069 6.917 14.799 1.00 87.50 81 VAL A CA 1
ATOM 606 C C . VAL A 1 81 ? -3.907 5.937 14.829 1.00 87.50 81 VAL A C 1
ATOM 608 O O . VAL A 1 81 ? -4.081 4.766 14.513 1.00 87.50 81 VAL A O 1
ATOM 611 N N . GLU A 1 82 ? -2.730 6.405 15.227 1.00 86.44 82 GLU A N 1
ATOM 612 C CA . GLU A 1 82 ? -1.507 5.614 15.330 1.00 86.44 82 GLU A CA 1
ATOM 613 C C . GLU A 1 82 ? -1.259 5.117 16.755 1.00 86.44 82 GLU A C 1
ATOM 615 O O . GLU A 1 82 ? -1.484 5.826 17.740 1.00 86.44 82 GLU A O 1
ATOM 620 N N . ILE A 1 83 ? -0.692 3.917 16.842 1.00 84.25 83 ILE A N 1
ATOM 621 C CA . ILE A 1 83 ? -0.162 3.334 18.069 1.00 84.25 83 ILE A CA 1
ATOM 622 C C . ILE A 1 83 ? 1.304 3.745 18.214 1.00 84.25 83 ILE A C 1
ATOM 624 O O . ILE A 1 83 ? 2.139 3.419 17.370 1.00 84.25 83 ILE A O 1
ATOM 628 N N . ARG A 1 84 ? 1.648 4.421 19.314 1.00 80.00 84 ARG A N 1
ATOM 629 C CA . ARG A 1 84 ? 3.035 4.763 19.671 1.00 80.00 84 ARG A CA 1
ATOM 630 C C . ARG A 1 84 ? 3.409 4.209 21.045 1.00 80.00 84 ARG A C 1
ATOM 632 O O . ARG A 1 84 ? 2.545 3.885 21.855 1.00 80.00 84 ARG A O 1
ATOM 639 N N . GLY A 1 85 ? 4.712 4.127 21.316 1.00 67.31 85 GLY A N 1
ATOM 640 C CA . GLY A 1 85 ? 5.228 3.683 22.618 1.00 67.31 85 GLY A CA 1
ATOM 641 C C . GLY A 1 85 ? 5.228 2.165 22.822 1.00 67.31 85 GLY A C 1
ATOM 642 O O . GLY A 1 85 ? 5.331 1.706 23.957 1.00 67.31 85 GLY A O 1
ATOM 643 N N . VAL A 1 86 ? 5.115 1.382 21.743 1.00 63.72 86 VAL A N 1
ATOM 644 C CA . VAL A 1 86 ? 5.369 -0.065 21.785 1.00 63.72 86 VAL A CA 1
ATOM 645 C C . VAL A 1 86 ? 6.871 -0.267 21.996 1.00 63.72 86 VAL A C 1
ATOM 647 O O . VAL A 1 86 ? 7.676 0.240 21.217 1.00 63.72 86 VAL A O 1
ATOM 650 N N . ASN A 1 87 ? 7.255 -0.956 23.072 1.00 49.47 87 ASN A N 1
ATOM 651 C CA . ASN A 1 87 ? 8.648 -1.335 23.299 1.00 49.47 87 ASN A CA 1
ATOM 652 C C . ASN A 1 87 ? 9.026 -2.466 22.328 1.00 49.47 87 ASN A C 1
ATOM 654 O O . ASN A 1 87 ? 8.338 -3.482 22.279 1.00 49.47 87 ASN A O 1
ATOM 658 N N . GLY A 1 88 ? 10.127 -2.302 21.589 1.00 54.72 88 GLY A N 1
ATOM 659 C CA . GLY A 1 88 ? 10.563 -3.240 20.545 1.00 54.72 88 GLY A CA 1
ATOM 660 C C . GLY A 1 88 ? 10.326 -2.708 19.130 1.00 54.72 88 GLY A C 1
ATOM 661 O O . GLY A 1 88 ? 9.753 -1.637 18.954 1.00 54.72 88 GLY A O 1
ATOM 662 N N . ASP A 1 89 ? 10.814 -3.432 18.121 1.00 59.66 89 ASP A N 1
ATOM 663 C CA . ASP A 1 89 ? 10.605 -3.095 16.709 1.00 59.66 89 ASP A CA 1
ATOM 664 C C . ASP A 1 89 ? 9.256 -3.675 16.235 1.00 59.66 89 ASP A C 1
ATOM 666 O O . ASP A 1 89 ? 9.134 -4.902 16.109 1.00 59.66 89 ASP A O 1
ATOM 670 N N . PRO A 1 90 ? 8.225 -2.845 15.962 1.00 58.09 90 PRO A N 1
ATOM 671 C CA . PRO A 1 90 ? 6.947 -3.322 15.437 1.00 58.09 90 PRO A CA 1
ATOM 672 C C . PRO A 1 90 ? 7.124 -4.089 14.123 1.00 58.09 90 PRO A C 1
ATOM 674 O O . PRO A 1 90 ? 6.349 -4.999 13.842 1.00 58.09 90 PRO A O 1
ATOM 677 N N . ALA A 1 91 ? 8.164 -3.779 13.339 1.00 63.69 91 ALA A N 1
ATOM 678 C CA . ALA A 1 91 ? 8.463 -4.512 12.118 1.00 63.69 91 ALA A CA 1
ATOM 679 C C . ALA A 1 91 ? 8.835 -5.971 12.419 1.00 63.69 91 ALA A C 1
ATOM 681 O O . ALA A 1 91 ? 8.365 -6.867 11.727 1.00 63.69 91 ALA A O 1
ATOM 682 N N . GLY A 1 92 ? 9.606 -6.235 13.480 1.00 66.25 92 GLY A N 1
ATOM 683 C CA . GLY A 1 92 ? 10.011 -7.591 13.866 1.00 66.25 92 GLY A CA 1
ATOM 684 C C . GLY A 1 92 ? 8.838 -8.469 14.307 1.00 66.25 92 GLY A C 1
ATOM 685 O O . GLY A 1 92 ? 8.737 -9.624 13.892 1.00 66.25 92 GLY A O 1
ATOM 686 N N . SER A 1 93 ? 7.922 -7.905 15.095 1.00 69.62 93 SER A N 1
ATOM 687 C CA . SER A 1 93 ? 6.733 -8.617 15.576 1.00 69.62 93 SER A CA 1
ATOM 688 C C . SER A 1 93 ? 5.723 -8.862 14.446 1.00 69.62 93 SER A C 1
ATOM 690 O O . SER A 1 93 ? 5.221 -9.972 14.280 1.00 69.62 93 SER A O 1
ATOM 692 N N . LEU A 1 94 ? 5.475 -7.878 13.583 1.00 76.06 94 LEU A N 1
ATOM 693 C CA . LEU A 1 94 ? 4.500 -8.014 12.499 1.00 76.06 94 LEU A CA 1
ATOM 694 C C . LEU A 1 94 ? 5.045 -8.766 11.273 1.00 76.06 94 LEU A C 1
ATOM 696 O O . LEU A 1 94 ? 4.251 -9.248 10.463 1.00 76.06 94 LEU A O 1
ATOM 700 N N . HIS A 1 95 ? 6.368 -8.938 11.146 1.00 77.31 95 HIS A N 1
ATOM 701 C CA . HIS A 1 95 ? 7.005 -9.593 9.995 1.00 77.31 95 HIS A CA 1
ATOM 702 C C . HIS A 1 95 ? 6.393 -10.958 9.624 1.00 77.31 95 HIS A C 1
ATOM 704 O O . HIS A 1 95 ? 6.172 -11.181 8.435 1.00 77.31 95 HIS A O 1
ATOM 710 N N . PRO A 1 96 ? 6.098 -11.898 10.547 1.00 81.00 96 PRO A N 1
ATOM 711 C CA . PRO A 1 96 ? 5.509 -13.188 10.177 1.00 81.00 96 PRO A CA 1
ATOM 712 C C . PRO A 1 96 ? 4.115 -13.064 9.559 1.00 81.00 96 PRO A C 1
ATOM 714 O O . PRO A 1 96 ? 3.716 -13.935 8.793 1.00 81.00 96 PRO A O 1
ATOM 717 N N . LEU A 1 97 ? 3.377 -12.000 9.895 1.00 80.56 97 LEU A N 1
ATOM 718 C CA . LEU A 1 97 ? 2.071 -11.736 9.307 1.00 80.56 97 LEU A CA 1
ATOM 719 C C . LEU A 1 97 ? 2.254 -11.218 7.884 1.00 80.56 97 LEU A C 1
ATOM 721 O O . LEU A 1 97 ? 1.669 -11.797 6.980 1.00 80.56 97 LEU A O 1
ATOM 725 N N . VAL A 1 98 ? 3.131 -10.235 7.674 1.00 86.00 98 VAL A N 1
ATOM 726 C CA . VAL A 1 98 ? 3.242 -9.510 6.396 1.00 86.00 98 VAL A CA 1
ATOM 727 C C . VAL A 1 98 ? 4.406 -9.941 5.497 1.00 86.00 98 VAL A C 1
ATOM 729 O O . VAL A 1 98 ? 4.782 -9.217 4.577 1.00 86.00 98 VAL A O 1
ATOM 732 N N . HIS A 1 99 ? 5.003 -11.114 5.729 1.00 88.62 99 HIS A N 1
ATOM 733 C CA . HIS A 1 99 ? 6.181 -11.558 4.972 1.00 88.62 99 HIS A CA 1
ATOM 734 C C . HIS A 1 99 ? 5.931 -11.626 3.455 1.00 88.62 99 HIS A C 1
ATOM 736 O O . HIS A 1 99 ? 6.805 -11.211 2.693 1.00 88.62 99 HIS A O 1
ATOM 742 N N . GLY A 1 100 ? 4.748 -12.082 3.025 1.00 90.38 100 GLY A N 1
ATOM 743 C CA . GLY A 1 100 ? 4.369 -12.116 1.606 1.00 90.38 100 GLY A CA 1
ATOM 744 C C . GLY A 1 100 ? 4.347 -10.722 0.971 1.00 90.38 100 GLY A C 1
ATOM 745 O O . GLY A 1 100 ? 4.921 -10.510 -0.100 1.00 90.38 100 GLY A O 1
ATOM 746 N N . ALA A 1 101 ? 3.798 -9.738 1.683 1.00 91.94 101 ALA A N 1
ATOM 747 C CA . ALA A 1 101 ? 3.768 -8.351 1.240 1.00 91.94 101 ALA A CA 1
ATOM 748 C C . ALA A 1 101 ? 5.168 -7.713 1.199 1.00 91.94 101 ALA A C 1
ATOM 750 O O . ALA A 1 101 ? 5.464 -6.947 0.281 1.00 91.94 101 ALA A O 1
ATOM 751 N N . ILE A 1 102 ? 6.053 -8.053 2.146 1.00 91.25 102 ILE A N 1
ATOM 752 C CA . ILE A 1 102 ? 7.468 -7.638 2.121 1.00 91.25 102 ILE A CA 1
ATOM 753 C C . ILE A 1 102 ? 8.151 -8.165 0.858 1.00 91.25 102 ILE A C 1
ATOM 755 O O . ILE A 1 102 ? 8.797 -7.398 0.146 1.00 91.25 102 ILE A O 1
ATOM 759 N N . ASP A 1 103 ? 8.010 -9.457 0.561 1.00 92.50 103 ASP A N 1
ATOM 760 C CA . ASP A 1 103 ? 8.647 -10.058 -0.612 1.00 92.50 103 ASP A CA 1
ATOM 761 C C . ASP A 1 103 ? 8.078 -9.457 -1.904 1.00 92.50 103 ASP A C 1
ATOM 763 O O . ASP A 1 103 ? 8.831 -9.097 -2.810 1.00 92.50 103 ASP A O 1
ATOM 767 N N . THR A 1 104 ? 6.763 -9.233 -1.952 1.00 94.75 104 THR A N 1
ATOM 768 C CA . THR A 1 104 ? 6.089 -8.546 -3.063 1.00 94.75 104 THR A CA 1
ATOM 769 C C . THR A 1 104 ? 6.641 -7.133 -3.276 1.00 94.75 104 THR A C 1
ATOM 771 O O . THR A 1 104 ? 6.971 -6.773 -4.406 1.00 94.75 104 THR A O 1
ATOM 774 N N . MET A 1 105 ? 6.828 -6.350 -2.206 1.00 92.31 105 MET A N 1
ATOM 775 C CA . MET A 1 105 ? 7.464 -5.028 -2.265 1.00 92.31 105 MET A CA 1
ATOM 776 C C . MET A 1 105 ? 8.885 -5.112 -2.838 1.00 92.31 105 MET A C 1
ATOM 778 O O . MET A 1 105 ? 9.242 -4.318 -3.712 1.00 92.31 105 MET A O 1
ATOM 782 N N . ILE A 1 106 ? 9.694 -6.075 -2.381 1.00 91.25 106 ILE A N 1
ATOM 783 C CA . ILE A 1 106 ? 11.070 -6.275 -2.864 1.00 91.25 106 ILE A CA 1
ATOM 784 C C . ILE A 1 106 ? 11.073 -6.594 -4.355 1.00 91.25 106 ILE A C 1
ATOM 786 O O . ILE A 1 106 ? 11.807 -5.965 -5.118 1.00 91.25 106 ILE A O 1
ATOM 790 N N . HIS A 1 107 ? 10.260 -7.557 -4.784 1.00 92.38 107 HIS A N 1
ATOM 791 C CA . HIS A 1 107 ? 10.206 -7.986 -6.176 1.00 92.38 107 HIS A CA 1
ATOM 792 C C . HIS A 1 107 ? 9.687 -6.881 -7.097 1.00 92.38 107 HIS A C 1
ATOM 794 O O . HIS A 1 107 ? 10.320 -6.610 -8.116 1.00 92.38 107 HIS A O 1
ATOM 800 N N . ALA A 1 108 ? 8.609 -6.190 -6.720 1.00 93.88 108 ALA A N 1
ATOM 801 C CA . ALA A 1 108 ? 8.052 -5.095 -7.508 1.00 93.88 108 ALA A CA 1
ATOM 802 C C . ALA A 1 108 ? 9.022 -3.908 -7.611 1.00 93.88 108 ALA A C 1
ATOM 804 O O . ALA A 1 108 ? 9.243 -3.381 -8.700 1.00 93.88 108 ALA A O 1
ATOM 805 N N . THR A 1 109 ? 9.668 -3.521 -6.509 1.00 88.94 109 THR A N 1
ATOM 806 C CA . THR A 1 109 ? 10.642 -2.419 -6.526 1.00 88.94 109 THR A CA 1
ATOM 807 C C . THR A 1 109 ? 11.892 -2.787 -7.320 1.00 88.94 109 THR A C 1
ATOM 809 O O . THR A 1 109 ? 12.409 -1.965 -8.071 1.00 88.94 109 THR A O 1
ATOM 812 N N . ASN A 1 110 ? 12.369 -4.031 -7.219 1.00 86.81 110 ASN A N 1
ATOM 813 C CA . ASN A 1 110 ? 13.489 -4.506 -8.030 1.00 86.81 110 ASN A CA 1
ATOM 814 C C . ASN A 1 110 ? 13.134 -4.587 -9.517 1.00 86.81 110 ASN A C 1
ATOM 816 O O . ASN A 1 110 ? 13.954 -4.209 -10.345 1.00 86.81 110 ASN A O 1
ATOM 820 N N . PHE A 1 111 ? 11.916 -5.006 -9.863 1.00 87.00 111 PHE A N 1
ATOM 821 C CA . PHE A 1 111 ? 11.416 -4.941 -11.234 1.00 87.00 111 PHE A CA 1
ATOM 822 C C . PHE A 1 111 ? 11.414 -3.498 -11.761 1.00 87.00 111 PHE A C 1
ATOM 824 O O . PHE A 1 111 ? 11.959 -3.237 -12.831 1.00 87.00 111 PHE A O 1
ATOM 831 N N . LEU A 1 112 ? 10.897 -2.542 -10.982 1.00 85.94 112 LEU A N 1
ATOM 832 C CA . LEU A 1 112 ? 10.910 -1.119 -11.338 1.00 85.94 112 LEU A CA 1
ATOM 833 C C . LEU A 1 112 ? 12.338 -0.571 -11.473 1.00 85.94 112 LEU A C 1
ATOM 835 O O . LEU A 1 112 ? 12.631 0.141 -12.429 1.00 85.94 112 LEU A O 1
ATOM 839 N N . ASN A 1 113 ? 13.250 -0.948 -10.572 1.00 79.88 113 ASN A N 1
ATOM 840 C CA . ASN A 1 113 ? 14.671 -0.618 -10.680 1.00 79.88 113 ASN A CA 1
ATOM 841 C C . ASN A 1 113 ? 15.255 -1.131 -11.999 1.00 79.88 113 ASN A C 1
ATOM 843 O O . ASN A 1 113 ? 15.917 -0.374 -12.695 1.00 79.88 113 ASN A O 1
ATOM 847 N N . LEU A 1 114 ? 14.970 -2.370 -12.402 1.00 77.69 114 LEU A N 1
ATOM 848 C CA . LEU A 1 114 ? 15.448 -2.887 -13.685 1.00 77.69 114 LEU A CA 1
ATOM 849 C C . LEU A 1 114 ? 14.899 -2.083 -14.859 1.00 77.69 114 LEU A C 1
ATOM 851 O O . LEU A 1 114 ? 15.676 -1.671 -15.717 1.00 77.69 114 LEU A O 1
ATOM 855 N N . ILE A 1 115 ? 13.597 -1.796 -14.870 1.00 77.06 115 ILE A N 1
ATOM 856 C CA . ILE A 1 115 ? 12.958 -1.021 -15.939 1.00 77.06 115 ILE A CA 1
ATOM 857 C C . ILE A 1 115 ? 13.551 0.390 -16.045 1.00 77.06 115 ILE A C 1
ATOM 859 O O . ILE A 1 115 ? 13.840 0.835 -17.154 1.00 77.06 115 ILE A O 1
ATOM 863 N N . PHE A 1 116 ? 13.792 1.076 -14.925 1.00 75.50 116 PHE A N 1
ATOM 864 C CA . PHE A 1 116 ? 14.239 2.475 -14.929 1.00 75.50 116 PHE A CA 1
ATOM 865 C C . PHE A 1 116 ? 15.762 2.673 -14.927 1.00 75.50 116 PHE A C 1
ATOM 867 O O . PHE A 1 116 ? 16.227 3.762 -15.257 1.00 75.50 116 PHE A O 1
ATOM 874 N N . GLN A 1 117 ? 16.555 1.657 -14.575 1.00 70.75 117 GLN A N 1
ATOM 875 C CA . GLN A 1 117 ? 18.023 1.733 -14.599 1.00 70.75 117 GLN A CA 1
ATOM 876 C C . GLN A 1 117 ? 18.619 1.332 -15.948 1.00 70.75 117 GLN A C 1
ATOM 878 O O . GLN A 1 117 ? 19.664 1.846 -16.334 1.00 70.75 117 GLN A O 1
ATOM 883 N N . THR A 1 118 ? 17.979 0.403 -16.658 1.00 60.31 118 THR A N 1
ATOM 884 C CA . THR A 1 118 ? 18.558 -0.220 -17.861 1.00 60.31 118 THR A CA 1
ATOM 885 C C . THR A 1 118 ? 18.056 0.376 -19.174 1.00 60.31 118 THR A C 1
ATOM 887 O O . THR A 1 118 ? 18.682 0.194 -20.220 1.00 60.31 118 THR A O 1
ATOM 890 N N . ASN A 1 119 ? 16.933 1.090 -19.139 1.00 54.78 119 ASN A N 1
ATOM 891 C CA . ASN A 1 119 ? 16.357 1.692 -20.327 1.00 54.78 119 ASN A CA 1
ATOM 892 C C . ASN A 1 119 ? 16.751 3.164 -20.462 1.00 54.78 119 ASN A C 1
ATOM 894 O O . ASN A 1 119 ? 16.709 3.922 -19.498 1.00 54.78 119 ASN A O 1
ATOM 898 N N . ASP A 1 120 ? 16.934 3.607 -21.709 1.00 52.91 120 ASP A N 1
ATOM 899 C CA . ASP A 1 120 ? 16.768 5.018 -22.095 1.00 52.91 120 ASP A CA 1
ATOM 900 C C . ASP A 1 120 ? 15.274 5.404 -22.070 1.00 52.91 120 ASP A C 1
ATOM 902 O O . ASP A 1 120 ? 14.798 6.116 -22.958 1.00 52.91 120 ASP A O 1
ATOM 906 N N . ILE A 1 121 ? 14.497 4.897 -21.101 1.00 50.47 121 ILE A N 1
ATOM 907 C CA . ILE A 1 121 ? 13.137 5.362 -20.844 1.00 50.47 121 ILE A CA 1
ATOM 908 C C . ILE A 1 121 ? 13.305 6.807 -20.392 1.00 50.47 121 ILE A C 1
ATOM 910 O O . ILE A 1 121 ? 13.596 7.135 -19.242 1.00 50.47 121 ILE A O 1
ATOM 914 N N . ARG A 1 122 ? 13.212 7.696 -21.376 1.00 51.81 122 ARG A N 1
ATOM 915 C CA . ARG A 1 122 ? 13.113 9.125 -21.153 1.00 51.81 122 ARG A CA 1
ATOM 916 C C . ARG A 1 122 ? 11.817 9.327 -20.383 1.00 51.81 122 ARG A C 1
ATOM 918 O O . ARG A 1 122 ? 10.831 8.640 -20.630 1.00 51.81 122 ARG A O 1
ATOM 925 N N . GLU A 1 123 ? 11.793 10.330 -19.520 1.00 55.72 123 GLU A N 1
ATOM 926 C CA . GLU A 1 123 ? 10.609 10.776 -18.770 1.00 55.72 123 GLU A CA 1
ATOM 927 C C . GLU A 1 123 ? 9.334 10.913 -19.639 1.00 55.72 123 GLU A C 1
ATOM 929 O O . GLU A 1 123 ? 8.225 10.923 -19.113 1.00 55.72 123 GLU A O 1
ATOM 934 N N . SER A 1 124 ? 9.476 10.999 -20.970 1.00 52.12 124 SER A N 1
ATOM 935 C CA . SER A 1 124 ? 8.393 10.985 -21.954 1.00 52.12 124 SER A CA 1
ATOM 936 C C . SER A 1 124 ? 7.623 9.661 -22.079 1.00 52.12 124 SER A C 1
ATOM 938 O O . SER A 1 124 ? 6.442 9.733 -22.403 1.00 52.12 124 SER A O 1
ATOM 940 N N . SER A 1 125 ? 8.219 8.485 -21.818 1.00 64.50 125 SER A N 1
ATOM 941 C CA . SER A 1 125 ? 7.510 7.197 -21.989 1.00 64.50 125 SER A CA 1
ATOM 942 C C . SER A 1 125 ? 6.646 6.814 -20.787 1.00 64.50 125 SER A C 1
ATOM 944 O O . SER A 1 125 ? 5.725 6.026 -20.935 1.00 64.50 125 SER A O 1
ATOM 946 N N . VAL A 1 126 ? 6.845 7.424 -19.609 1.00 72.19 126 VAL A N 1
ATOM 947 C CA . VAL A 1 126 ? 6.043 7.117 -18.404 1.00 72.19 126 VAL A CA 1
ATOM 948 C C . VAL A 1 126 ? 4.538 7.250 -18.669 1.00 72.19 126 VAL A C 1
ATOM 950 O O . VAL A 1 126 ? 3.741 6.481 -18.141 1.00 72.19 126 VAL A O 1
ATOM 953 N N . LYS A 1 127 ? 4.149 8.209 -19.518 1.00 70.81 127 LYS A N 1
ATOM 954 C CA . LYS A 1 127 ? 2.756 8.399 -19.938 1.00 70.81 127 LYS A CA 1
ATOM 955 C C . LYS A 1 127 ? 2.282 7.322 -20.921 1.00 70.81 127 LYS A C 1
ATOM 957 O O . LYS A 1 127 ? 1.114 6.959 -20.890 1.00 70.81 127 LYS A O 1
ATOM 962 N N . GLU A 1 128 ? 3.160 6.868 -21.807 1.00 74.88 128 GLU A N 1
ATOM 963 C CA . GLU A 1 128 ? 2.865 5.822 -22.794 1.00 74.88 128 GLU A CA 1
ATOM 964 C C . GLU A 1 128 ? 2.737 4.452 -22.109 1.00 74.88 128 GLU A C 1
ATOM 966 O O . GLU A 1 128 ? 1.888 3.654 -22.487 1.00 74.88 128 GLU A O 1
ATOM 971 N N . ASP A 1 129 ? 3.494 4.239 -21.031 1.00 81.00 129 ASP A N 1
ATOM 972 C CA . ASP A 1 129 ? 3.553 2.985 -20.278 1.00 81.00 129 ASP A CA 1
ATOM 973 C C . ASP A 1 129 ? 2.611 2.952 -19.054 1.00 81.00 129 ASP A C 1
ATOM 975 O O . ASP A 1 129 ? 2.689 2.042 -18.226 1.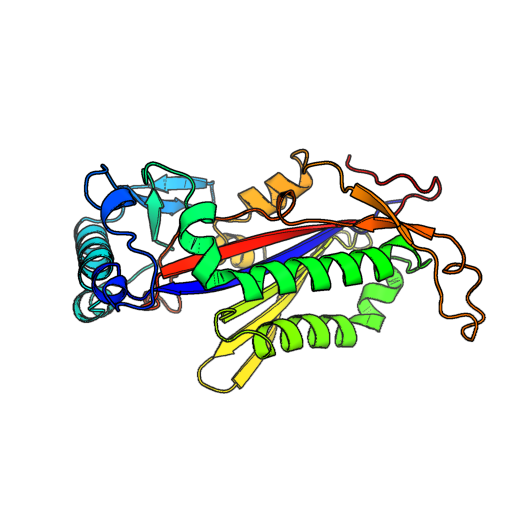00 81.00 129 ASP A O 1
ATOM 979 N N . ILE A 1 130 ? 1.703 3.928 -18.913 1.00 84.62 130 ILE A N 1
ATOM 980 C CA . ILE A 1 130 ? 0.821 4.062 -17.737 1.00 84.62 130 ILE A CA 1
ATOM 981 C C . ILE A 1 130 ? -0.033 2.812 -17.482 1.00 84.62 130 ILE A C 1
ATOM 983 O O . ILE A 1 130 ? -0.253 2.431 -16.331 1.00 84.62 130 ILE A O 1
ATOM 987 N N . GLU A 1 131 ? -0.467 2.137 -18.547 1.00 88.88 131 GLU A N 1
ATOM 988 C CA . GLU A 1 131 ? -1.264 0.910 -18.471 1.00 88.88 131 GLU A CA 1
ATOM 989 C C . GLU A 1 131 ? -0.481 -0.236 -17.812 1.00 88.88 131 GLU A C 1
ATOM 991 O O . GLU A 1 131 ? -1.032 -0.967 -16.987 1.00 88.88 131 GLU A O 1
ATOM 996 N N . TRP A 1 132 ? 0.824 -0.343 -18.090 1.00 89.88 132 TRP A N 1
ATOM 997 C CA . TRP A 1 132 ? 1.704 -1.333 -17.465 1.00 89.88 132 TRP A CA 1
ATOM 998 C C . TRP A 1 132 ? 1.886 -1.065 -15.974 1.00 89.88 132 TRP A C 1
ATOM 1000 O O . TRP A 1 132 ? 1.859 -1.992 -15.164 1.00 89.88 132 TRP A O 1
ATOM 1010 N N . TYR A 1 133 ? 2.020 0.203 -15.587 1.00 90.00 133 TYR A N 1
ATOM 1011 C CA . TYR A 1 133 ? 2.130 0.574 -14.179 1.00 90.00 133 TYR A CA 1
ATOM 1012 C C . TYR A 1 133 ? 0.812 0.377 -13.419 1.00 90.00 133 TYR A C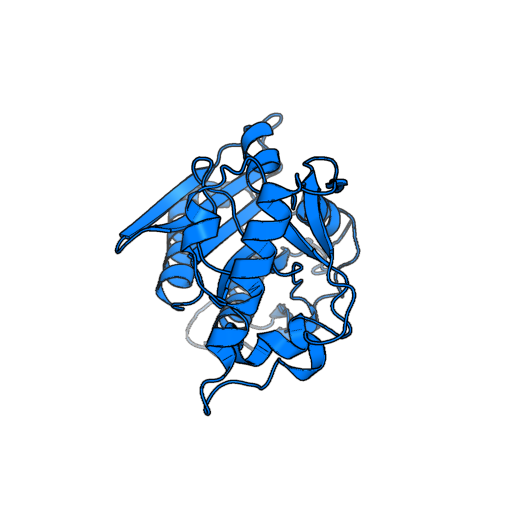 1
ATOM 1014 O O . TYR A 1 133 ? 0.837 -0.059 -12.266 1.00 90.00 133 TYR A O 1
ATOM 1022 N N . HIS A 1 134 ? -0.338 0.612 -14.060 1.00 92.56 134 HIS A N 1
ATOM 1023 C CA . HIS A 1 134 ? -1.644 0.243 -13.510 1.00 92.56 134 HIS A CA 1
ATOM 1024 C C . HIS A 1 134 ? -1.777 -1.270 -13.317 1.00 92.56 134 HIS A C 1
ATOM 1026 O O . HIS A 1 134 ? -2.220 -1.714 -12.256 1.00 92.56 134 HIS A O 1
ATOM 1032 N N . ALA A 1 135 ? -1.358 -2.061 -14.308 1.00 94.94 135 ALA A N 1
ATOM 1033 C CA . ALA A 1 135 ? -1.341 -3.516 -14.205 1.00 94.94 135 ALA A CA 1
ATOM 1034 C C . ALA A 1 135 ? -0.437 -3.991 -13.056 1.00 94.94 135 ALA A C 1
ATOM 1036 O O . ALA A 1 135 ? -0.821 -4.891 -12.310 1.00 94.94 135 ALA A O 1
ATOM 1037 N N . LEU A 1 136 ? 0.714 -3.339 -12.851 1.00 95.19 136 LEU A N 1
ATOM 1038 C CA . LEU A 1 136 ? 1.603 -3.626 -11.727 1.00 95.19 136 LEU A CA 1
ATOM 1039 C C . LEU A 1 136 ? 0.904 -3.395 -10.382 1.00 95.19 136 LEU A C 1
ATOM 1041 O O . LEU A 1 136 ? 0.799 -4.341 -9.601 1.00 95.19 136 LEU A O 1
ATOM 1045 N N . VAL A 1 137 ? 0.390 -2.187 -10.108 1.00 95.31 137 VAL A N 1
ATOM 1046 C CA . VAL A 1 137 ? -0.263 -1.910 -8.810 1.00 95.31 137 VAL A CA 1
ATOM 1047 C C . VAL A 1 137 ? -1.492 -2.790 -8.584 1.00 95.31 137 VAL A C 1
ATOM 1049 O O . VAL A 1 137 ? -1.720 -3.233 -7.461 1.00 95.31 137 VAL A O 1
ATOM 1052 N N . ARG A 1 138 ? -2.236 -3.122 -9.646 1.00 96.12 138 ARG A N 1
ATOM 1053 C CA . ARG A 1 138 ? -3.345 -4.079 -9.586 1.00 96.12 138 ARG A CA 1
ATOM 1054 C C . ARG A 1 138 ? -2.871 -5.469 -9.162 1.00 96.12 138 ARG A C 1
ATOM 1056 O O . ARG A 1 138 ? -3.403 -6.021 -8.205 1.00 96.12 138 ARG A O 1
ATOM 1063 N N . SER A 1 139 ? -1.863 -6.006 -9.853 1.00 96.06 139 SER A N 1
ATOM 1064 C CA . SER A 1 139 ? -1.334 -7.355 -9.615 1.00 96.06 139 SER A CA 1
ATOM 1065 C C . SER A 1 139 ? -0.792 -7.524 -8.198 1.00 96.06 139 SER A C 1
ATOM 1067 O O . SER A 1 139 ? -0.936 -8.587 -7.603 1.00 96.06 139 SER A O 1
ATOM 1069 N N . ILE A 1 140 ? -0.227 -6.456 -7.630 1.00 96.31 140 ILE A N 1
ATOM 1070 C CA . ILE A 1 140 ? 0.265 -6.447 -6.256 1.00 96.31 140 ILE A CA 1
ATOM 1071 C C . ILE A 1 140 ? -0.897 -6.625 -5.267 1.00 96.31 140 ILE A C 1
ATOM 1073 O O . ILE A 1 140 ? -0.809 -7.456 -4.370 1.00 96.31 140 ILE A O 1
ATOM 1077 N N . VAL A 1 141 ? -1.998 -5.889 -5.449 1.00 94.88 141 VAL A N 1
ATOM 1078 C CA . VAL A 1 141 ? -3.201 -6.021 -4.606 1.00 94.88 141 VAL A CA 1
ATOM 1079 C C . VAL A 1 141 ? -3.883 -7.383 -4.801 1.00 94.88 141 VAL A C 1
ATOM 1081 O O . VAL A 1 141 ? -4.413 -7.954 -3.851 1.00 94.88 141 VAL A O 1
ATOM 1084 N N . GLU A 1 142 ? -3.869 -7.932 -6.019 1.00 93.38 142 GLU A N 1
ATOM 1085 C CA . GLU A 1 142 ? -4.408 -9.273 -6.304 1.00 93.38 142 GLU A CA 1
ATOM 1086 C C . GLU A 1 142 ? -3.553 -10.395 -5.693 1.00 93.38 142 GLU A C 1
ATOM 1088 O O . GLU A 1 142 ? -4.088 -11.442 -5.326 1.00 93.38 142 GLU A O 1
ATOM 1093 N N . GLY A 1 143 ? -2.239 -10.183 -5.585 1.00 90.38 143 GLY A N 1
ATOM 1094 C CA . GLY A 1 143 ? -1.262 -11.207 -5.215 1.00 90.38 143 GLY A CA 1
ATOM 1095 C C . GLY A 1 143 ? -1.174 -11.528 -3.723 1.00 90.38 143 GLY A C 1
ATOM 1096 O O . GLY A 1 143 ? -0.748 -12.629 -3.375 1.00 90.38 143 GLY A O 1
ATOM 1097 N N . ASP A 1 144 ? -1.588 -10.616 -2.839 1.00 89.62 144 ASP A N 1
ATOM 1098 C CA . ASP A 1 144 ? -1.545 -10.831 -1.389 1.00 89.62 144 ASP A CA 1
ATOM 1099 C C . ASP A 1 144 ? -2.823 -10.320 -0.711 1.00 89.62 144 ASP A C 1
ATOM 1101 O O . ASP A 1 144 ? -3.217 -9.162 -0.834 1.00 89.62 144 ASP A O 1
ATOM 1105 N N . VAL A 1 145 ? -3.468 -11.199 0.061 1.00 88.00 145 VAL A N 1
ATOM 1106 C CA . VAL A 1 145 ? -4.727 -10.909 0.760 1.00 88.00 145 VAL A CA 1
ATOM 1107 C C . VAL A 1 145 ? -4.608 -9.810 1.814 1.00 88.00 145 VAL A C 1
ATOM 1109 O O . VAL A 1 145 ? -5.629 -9.235 2.187 1.00 88.00 145 VAL A O 1
ATOM 1112 N N . GLN A 1 146 ? -3.400 -9.538 2.306 1.00 89.25 146 GLN A N 1
ATOM 1113 C CA . GLN A 1 146 ? -3.149 -8.500 3.298 1.00 89.25 146 GLN A CA 1
ATOM 1114 C C . GLN A 1 146 ? -2.981 -7.124 2.671 1.00 89.25 146 GLN A C 1
ATOM 1116 O O . GLN A 1 146 ? -3.176 -6.131 3.368 1.00 89.25 146 GLN A O 1
ATOM 1121 N N . ILE A 1 147 ? -2.648 -7.042 1.380 1.00 91.69 147 ILE A N 1
ATOM 1122 C CA . ILE A 1 147 ? -2.503 -5.768 0.681 1.00 91.69 147 ILE A CA 1
ATOM 1123 C C . ILE A 1 147 ? -3.903 -5.236 0.359 1.00 91.69 147 ILE A C 1
ATOM 1125 O O . ILE A 1 147 ? -4.582 -5.710 -0.548 1.00 91.69 147 ILE A O 1
ATOM 1129 N N . TYR A 1 148 ? -4.341 -4.229 1.115 1.00 88.81 148 TYR A N 1
ATOM 1130 C CA . TYR A 1 148 ? -5.618 -3.550 0.882 1.00 88.81 148 TYR A CA 1
ATOM 1131 C C . TYR A 1 148 ? -5.492 -2.482 -0.205 1.00 88.81 148 TYR A C 1
ATOM 1133 O O . TYR A 1 148 ? -6.410 -2.269 -0.996 1.00 88.81 148 TYR A O 1
ATOM 1141 N N . ARG A 1 149 ? -4.341 -1.809 -0.264 1.00 91.88 149 ARG A N 1
ATOM 1142 C CA . ARG A 1 149 ? -4.092 -0.730 -1.219 1.00 91.88 149 ARG A CA 1
ATOM 1143 C C . ARG A 1 149 ? -2.623 -0.700 -1.622 1.00 91.88 149 ARG A C 1
ATOM 1145 O O . ARG A 1 149 ? -1.746 -0.822 -0.772 1.00 91.88 149 ARG A O 1
ATOM 1152 N N . ALA A 1 150 ? -2.364 -0.507 -2.910 1.00 94.06 150 ALA A N 1
ATOM 1153 C CA . ALA A 1 150 ? -1.033 -0.290 -3.463 1.00 94.06 150 ALA A CA 1
ATOM 1154 C C . ALA A 1 150 ? -0.987 1.052 -4.195 1.00 94.06 150 ALA A C 1
ATOM 1156 O O . ALA A 1 150 ? -1.926 1.402 -4.910 1.00 94.06 150 ALA A O 1
ATOM 1157 N N . MET A 1 151 ? 0.100 1.801 -4.024 1.00 91.31 151 MET A N 1
ATOM 1158 C CA . MET A 1 151 ? 0.309 3.088 -4.681 1.00 91.31 151 MET A CA 1
ATOM 1159 C C . MET A 1 151 ? 1.700 3.171 -5.299 1.00 91.31 151 MET A C 1
ATOM 1161 O O . MET A 1 151 ? 2.697 2.901 -4.632 1.00 91.31 151 MET A O 1
ATOM 1165 N N . LEU A 1 152 ? 1.760 3.593 -6.558 1.00 89.38 152 LEU A N 1
ATOM 1166 C CA . LEU A 1 152 ? 2.989 3.928 -7.265 1.00 89.38 152 LEU A CA 1
ATOM 1167 C C . LEU A 1 152 ? 3.045 5.438 -7.472 1.00 89.38 152 LEU A C 1
ATOM 1169 O O . LEU A 1 152 ? 2.148 6.011 -8.086 1.00 89.38 152 LEU A O 1
ATOM 1173 N N . ILE A 1 153 ? 4.112 6.066 -6.991 1.00 83.69 153 ILE A N 1
ATOM 1174 C CA . ILE A 1 153 ? 4.334 7.508 -7.098 1.00 83.69 153 ILE A CA 1
ATOM 1175 C C . ILE A 1 153 ? 5.576 7.753 -7.948 1.00 83.69 153 ILE A C 1
ATOM 1177 O O . ILE A 1 153 ? 6.628 7.179 -7.677 1.00 83.69 153 ILE A O 1
ATOM 1181 N N . LEU A 1 154 ? 5.463 8.620 -8.952 1.00 80.44 154 LEU A N 1
ATOM 1182 C CA . LEU A 1 154 ? 6.528 8.973 -9.891 1.00 80.44 154 LEU A CA 1
ATOM 1183 C C . LEU A 1 154 ? 6.644 10.502 -9.994 1.00 80.44 154 LEU A C 1
ATOM 1185 O O . LEU A 1 154 ? 5.675 11.169 -10.350 1.00 80.44 154 LEU A O 1
ATOM 1189 N N . ASP A 1 155 ? 7.821 11.062 -9.702 1.00 72.75 155 ASP A N 1
ATOM 1190 C CA . ASP A 1 155 ? 8.154 12.481 -9.906 1.00 72.75 155 ASP A CA 1
ATOM 1191 C C . ASP A 1 155 ? 8.587 12.670 -11.370 1.00 72.75 155 ASP A C 1
ATOM 1193 O O . ASP A 1 155 ? 9.666 12.226 -11.767 1.00 72.75 155 ASP A O 1
ATOM 1197 N N . VAL A 1 156 ? 7.715 13.270 -12.186 1.00 66.31 156 VAL A N 1
ATOM 1198 C CA . VAL A 1 156 ? 7.901 13.496 -13.625 1.00 66.31 156 VAL A CA 1
ATOM 1199 C C . VAL A 1 156 ? 8.214 14.985 -13.851 1.00 66.31 156 VAL A C 1
ATOM 1201 O O . VAL A 1 156 ? 7.309 15.825 -13.843 1.00 66.31 156 VAL A O 1
ATOM 1204 N N . PRO A 1 157 ? 9.484 15.357 -14.083 1.00 56.12 157 PRO A N 1
ATOM 1205 C CA . PRO A 1 157 ? 9.938 16.749 -14.012 1.00 56.12 157 PRO A CA 1
ATOM 1206 C C . PRO A 1 157 ? 9.599 17.601 -15.251 1.00 56.12 157 PRO A C 1
ATOM 1208 O O . PRO A 1 157 ? 9.995 18.762 -15.330 1.00 56.12 157 PRO A O 1
ATOM 1211 N N . THR A 1 158 ? 8.835 17.077 -16.215 1.00 52.50 158 THR A N 1
ATOM 1212 C CA . THR A 1 158 ? 8.490 17.771 -17.470 1.00 52.50 158 THR A CA 1
ATOM 1213 C C . THR A 1 158 ? 7.294 18.729 -17.372 1.00 52.50 158 THR A C 1
ATOM 1215 O O . THR A 1 158 ? 6.935 19.349 -18.376 1.00 52.50 158 THR A O 1
ATOM 1218 N N . ARG A 1 159 ? 6.663 18.904 -16.197 1.00 47.84 159 ARG A N 1
ATOM 1219 C CA . ARG A 1 159 ? 5.504 19.805 -16.019 1.00 47.84 159 ARG A CA 1
ATOM 1220 C C . ARG A 1 159 ? 5.737 20.887 -14.954 1.00 47.84 159 ARG A C 1
ATOM 1222 O O . ARG A 1 159 ? 5.980 20.545 -13.802 1.00 47.84 159 ARG A O 1
ATOM 1229 N N . PRO A 1 160 ? 5.527 22.180 -15.273 1.00 44.28 160 PRO A N 1
ATOM 1230 C CA . PRO A 1 160 ? 5.668 23.278 -14.311 1.00 44.28 160 PRO A CA 1
ATOM 1231 C C . PRO A 1 160 ? 4.538 23.372 -13.261 1.00 44.28 160 PRO A C 1
ATOM 1233 O O . PRO A 1 160 ? 4.619 24.216 -12.377 1.00 44.28 160 PRO A O 1
ATOM 1236 N N . SER A 1 161 ? 3.490 22.535 -13.328 1.00 44.50 161 SER A N 1
ATOM 1237 C CA . SER A 1 161 ? 2.336 22.597 -12.404 1.00 44.50 161 SER A CA 1
ATOM 1238 C C . SER A 1 161 ? 1.720 21.248 -11.982 1.00 44.50 161 SER A C 1
ATOM 1240 O O . SER A 1 161 ? 0.763 21.241 -11.214 1.00 44.50 161 SER A O 1
ATOM 1242 N N . LYS A 1 162 ? 2.245 20.104 -12.450 1.00 51.22 162 LYS A N 1
ATOM 1243 C CA . LYS A 1 162 ? 1.833 18.743 -12.033 1.00 51.22 162 LYS A CA 1
ATOM 1244 C C . LYS A 1 162 ? 3.045 17.816 -12.080 1.00 51.22 162 LYS A C 1
ATOM 1246 O O . LYS A 1 162 ? 3.253 17.141 -13.085 1.00 51.22 162 LYS A O 1
ATOM 1251 N N . SER A 1 163 ? 3.875 17.856 -11.045 1.00 61.94 163 SER A N 1
ATOM 1252 C CA . SER A 1 163 ? 5.159 17.148 -11.030 1.00 61.94 163 SER A CA 1
ATOM 1253 C C . SER A 1 163 ? 5.049 15.673 -10.640 1.00 61.94 163 SER A C 1
ATOM 1255 O O . SER A 1 163 ? 6.034 14.965 -10.761 1.00 61.94 163 SER A O 1
ATOM 1257 N N . GLN A 1 164 ? 3.893 15.176 -10.181 1.00 72.19 164 GLN A N 1
ATOM 1258 C CA . GLN A 1 164 ? 3.769 13.799 -9.683 1.00 72.19 164 GLN A CA 1
ATOM 1259 C C . GLN A 1 164 ? 2.621 13.037 -10.346 1.00 72.19 164 GLN A C 1
ATOM 1261 O O . GLN A 1 164 ? 1.484 13.512 -10.356 1.00 72.19 164 GLN A O 1
ATOM 12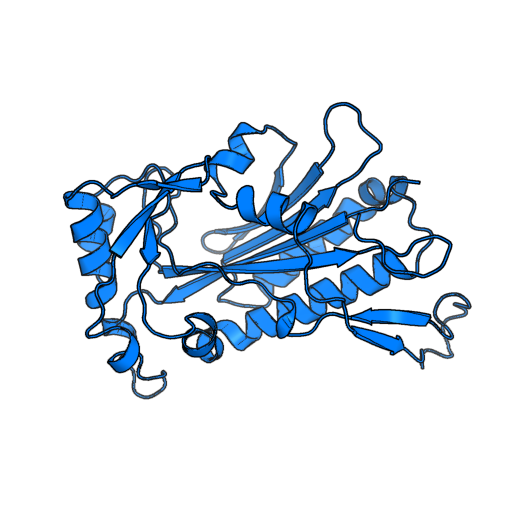66 N N . LEU A 1 165 ? 2.932 11.852 -10.873 1.00 79.31 165 LEU A N 1
ATOM 1267 C CA . LEU A 1 165 ? 1.965 10.829 -11.264 1.00 79.31 165 LEU A CA 1
ATOM 1268 C C . LEU A 1 165 ? 1.790 9.866 -10.091 1.00 79.31 165 LEU A C 1
ATOM 1270 O O . LEU A 1 165 ? 2.777 9.339 -9.579 1.00 79.31 165 LEU A O 1
ATOM 1274 N N . ILE A 1 166 ? 0.547 9.639 -9.674 1.00 84.25 166 ILE A N 1
ATOM 1275 C CA . ILE A 1 166 ? 0.220 8.711 -8.594 1.00 84.25 166 ILE A CA 1
ATOM 1276 C C . ILE A 1 166 ? -0.839 7.744 -9.098 1.00 84.25 166 ILE A C 1
ATOM 1278 O O . ILE A 1 166 ? -1.947 8.154 -9.444 1.00 84.25 166 ILE A O 1
ATOM 1282 N N . LEU A 1 167 ? -0.491 6.464 -9.123 1.00 89.75 167 LEU A N 1
ATOM 1283 C CA . LEU A 1 167 ? -1.395 5.382 -9.481 1.00 89.75 167 LEU A CA 1
ATOM 1284 C C . LEU A 1 167 ? -1.746 4.608 -8.222 1.00 89.75 167 LEU A C 1
ATOM 1286 O O . LEU A 1 167 ? -0.851 4.198 -7.487 1.00 89.75 167 LEU A O 1
ATOM 1290 N N . GLN A 1 168 ? -3.031 4.384 -7.992 1.00 91.81 168 GLN A N 1
ATOM 1291 C CA . GLN A 1 168 ? -3.541 3.670 -6.831 1.00 91.81 168 GLN A CA 1
ATOM 1292 C C . GLN A 1 168 ? -4.393 2.486 -7.277 1.00 91.81 168 GLN A C 1
ATOM 1294 O O . GLN A 1 168 ? -5.225 2.607 -8.175 1.00 91.81 168 GLN A O 1
ATOM 1299 N N . ALA A 1 169 ? -4.207 1.352 -6.612 1.00 94.69 169 ALA A N 1
ATOM 1300 C CA . ALA A 1 169 ? -5.126 0.228 -6.618 1.00 94.69 169 ALA A CA 1
ATOM 1301 C C . ALA A 1 169 ? -5.640 0.026 -5.191 1.00 94.69 169 ALA A C 1
ATOM 1303 O O . ALA A 1 169 ? -4.834 -0.103 -4.272 1.00 94.69 169 ALA A O 1
ATOM 1304 N N . THR A 1 170 ? -6.957 -0.008 -5.004 1.00 91.12 170 THR A N 1
ATOM 1305 C CA . THR A 1 170 ? -7.586 -0.301 -3.707 1.00 91.12 170 THR A CA 1
ATOM 1306 C C . THR A 1 170 ? -8.532 -1.477 -3.868 1.00 91.12 170 THR A C 1
ATOM 1308 O O . THR A 1 170 ? -9.349 -1.498 -4.791 1.00 91.12 170 THR A O 1
ATOM 1311 N N . LYS A 1 171 ? -8.421 -2.449 -2.968 1.00 89.44 171 LYS A N 1
ATOM 1312 C CA . LYS A 1 171 ? -9.350 -3.564 -2.855 1.00 89.44 171 LYS A CA 1
ATOM 1313 C C . LYS A 1 171 ? -10.571 -3.100 -2.079 1.00 89.44 171 LYS A C 1
ATOM 1315 O O . LYS A 1 171 ? -10.446 -2.759 -0.912 1.00 89.44 171 LYS A O 1
ATOM 1320 N N . GLN A 1 172 ? -11.739 -3.116 -2.698 1.00 84.75 172 GLN A N 1
ATOM 1321 C CA . GLN A 1 172 ? -12.991 -2.790 -2.027 1.00 84.75 172 GLN A CA 1
ATOM 1322 C C . GLN A 1 172 ? -13.969 -3.926 -2.276 1.00 84.75 172 GLN A C 1
ATOM 1324 O O . GLN A 1 172 ? -14.209 -4.303 -3.420 1.00 84.75 172 GLN A O 1
ATOM 1329 N N . GLU A 1 173 ? -14.489 -4.501 -1.192 1.00 79.56 173 GLU A N 1
ATOM 1330 C CA . GLU A 1 173 ? -15.356 -5.680 -1.231 1.00 79.56 173 GLU A CA 1
ATOM 1331 C C . GLU A 1 173 ? -14.709 -6.841 -2.010 1.00 79.56 173 GLU A C 1
ATOM 1333 O O . GLU A 1 173 ? -13.869 -7.562 -1.468 1.00 79.56 173 GLU A O 1
ATOM 1338 N N . ASN A 1 174 ? -15.074 -7.001 -3.283 1.00 80.06 174 ASN A N 1
ATOM 1339 C CA . ASN A 1 174 ? -14.604 -8.057 -4.172 1.00 80.06 174 ASN A CA 1
ATOM 1340 C C . ASN A 1 174 ? -14.074 -7.523 -5.516 1.00 80.06 174 ASN A C 1
ATOM 1342 O O . ASN A 1 174 ? -13.850 -8.300 -6.445 1.00 80.06 174 ASN A O 1
ATOM 1346 N N . GLU A 1 175 ? -13.875 -6.209 -5.615 1.00 90.56 175 GLU A N 1
ATOM 1347 C CA . GLU A 1 175 ? -13.345 -5.526 -6.789 1.00 90.56 175 GLU A CA 1
ATOM 1348 C C . GLU A 1 175 ? -12.057 -4.768 -6.452 1.00 90.56 175 GLU A C 1
ATOM 1350 O O . GLU A 1 175 ? -11.720 -4.507 -5.293 1.00 90.56 175 GLU A O 1
ATOM 1355 N N . ILE A 1 176 ? -11.300 -4.437 -7.497 1.00 93.31 176 ILE A N 1
ATOM 1356 C CA . ILE A 1 176 ? -10.102 -3.607 -7.383 1.00 93.31 176 ILE A CA 1
ATOM 1357 C C . ILE A 1 176 ? -10.316 -2.363 -8.219 1.00 93.31 176 ILE A C 1
ATOM 1359 O O . ILE A 1 176 ? -10.368 -2.433 -9.453 1.00 93.31 176 ILE A O 1
ATOM 1363 N N . HIS A 1 177 ? -10.403 -1.235 -7.524 1.00 92.56 177 HIS A N 1
ATOM 1364 C CA . HIS A 1 177 ? -10.562 0.077 -8.123 1.00 92.56 177 HIS A CA 1
ATOM 1365 C C . HIS A 1 177 ? -9.192 0.673 -8.417 1.00 92.56 177 HIS A C 1
ATOM 1367 O O . HIS A 1 177 ? -8.359 0.824 -7.521 1.00 92.56 177 HIS A O 1
ATOM 1373 N N . LEU A 1 178 ? -8.978 1.015 -9.686 1.00 92.94 178 LEU A N 1
ATOM 1374 C CA . LEU A 1 178 ? -7.788 1.713 -10.152 1.00 92.94 178 LEU A CA 1
ATOM 1375 C C . LEU A 1 178 ? -8.080 3.205 -10.250 1.00 92.94 178 LEU A C 1
ATOM 1377 O O . LEU A 1 178 ? -9.099 3.602 -10.813 1.00 92.94 178 LEU A O 1
ATOM 1381 N N . GLN A 1 179 ? -7.187 4.023 -9.704 1.00 89.94 179 GLN A N 1
ATOM 1382 C CA . GLN A 1 179 ? -7.313 5.476 -9.703 1.00 89.94 179 GLN A CA 1
ATOM 1383 C C . GLN A 1 179 ? -5.989 6.115 -10.119 1.00 89.94 179 GLN A C 1
ATOM 1385 O O . GLN A 1 179 ? -4.914 5.670 -9.713 1.00 89.94 179 GLN A O 1
ATOM 1390 N N . GLU A 1 180 ? -6.076 7.171 -10.922 1.00 86.38 180 GLU A N 1
ATOM 1391 C CA . GLU A 1 180 ? -4.974 8.098 -11.164 1.00 86.38 180 GLU A CA 1
ATOM 1392 C C . GLU A 1 180 ? -5.244 9.361 -10.342 1.00 86.38 180 GLU A C 1
ATOM 1394 O O . GLU A 1 180 ? -6.199 10.099 -10.597 1.00 86.38 180 GLU A O 1
ATOM 1399 N N . LEU A 1 181 ? -4.408 9.616 -9.339 1.00 78.31 181 LEU A N 1
ATOM 1400 C CA . LEU A 1 181 ? -4.537 10.793 -8.493 1.00 78.31 181 LEU A CA 1
ATOM 1401 C C . LEU A 1 181 ? -3.706 11.923 -9.102 1.00 78.31 181 LEU A C 1
ATOM 1403 O O . LEU A 1 181 ? -2.482 11.974 -8.977 1.00 78.31 181 LEU A O 1
ATOM 1407 N N . SER A 1 182 ? -4.373 12.846 -9.793 1.00 59.94 182 SER A N 1
ATOM 1408 C CA . SER A 1 182 ? -3.721 14.057 -10.295 1.00 59.94 182 SER A CA 1
ATOM 1409 C C . SER A 1 182 ? -3.496 15.028 -9.130 1.00 59.94 182 SER A C 1
ATOM 1411 O O . SER A 1 182 ? -4.415 15.222 -8.341 1.00 59.94 182 SER A O 1
ATOM 1413 N N . SER A 1 183 ? -2.305 15.633 -9.047 1.00 51.91 183 SER A N 1
ATOM 1414 C CA . SER A 1 183 ? -1.796 16.481 -7.953 1.00 51.91 183 SER A CA 1
ATOM 1415 C C . SER A 1 183 ? -2.743 17.612 -7.493 1.00 51.91 183 SER A C 1
ATOM 1417 O O . SER A 1 183 ? -2.502 18.783 -7.772 1.00 51.91 183 SER A O 1
ATOM 1419 N N . ASN A 1 184 ? -3.799 17.292 -6.751 1.00 45.25 184 ASN A N 1
ATOM 1420 C CA . ASN A 1 184 ? -4.445 18.226 -5.842 1.00 45.25 184 ASN A CA 1
ATOM 1421 C C . ASN A 1 184 ? -3.768 17.993 -4.491 1.00 45.25 184 ASN A C 1
ATOM 1423 O O . ASN A 1 184 ? -3.951 16.938 -3.884 1.00 45.25 184 ASN A O 1
ATOM 1427 N N . SER A 1 185 ? -2.926 18.936 -4.063 1.00 44.25 185 SER A N 1
ATOM 1428 C CA . SER A 1 185 ? -2.118 18.843 -2.836 1.00 44.25 185 SER A CA 1
ATOM 1429 C C . SER A 1 185 ? -2.942 18.457 -1.602 1.00 44.25 185 SER A C 1
ATOM 1431 O O . SER A 1 185 ? -2.470 17.695 -0.766 1.00 44.25 185 SER A O 1
ATOM 1433 N N . GLU A 1 186 ? -4.206 18.883 -1.549 1.00 41.91 186 GLU A N 1
ATOM 1434 C CA . GLU A 1 186 ? -5.152 18.571 -0.471 1.00 41.91 186 GLU A CA 1
ATOM 1435 C C . GLU A 1 186 ? -5.503 17.073 -0.362 1.00 41.91 186 GLU A C 1
ATOM 1437 O O . GLU A 1 186 ? -5.802 16.587 0.726 1.00 41.91 186 GLU A O 1
ATOM 1442 N N . PHE A 1 187 ? -5.459 16.306 -1.459 1.00 43.03 187 PHE A N 1
ATOM 1443 C CA . PHE A 1 187 ? -5.803 14.877 -1.442 1.00 43.03 187 PHE A CA 1
ATOM 1444 C C . PHE A 1 187 ? -4.680 14.023 -0.833 1.00 43.03 187 PHE A C 1
ATOM 1446 O O . PHE A 1 187 ? -4.936 13.112 -0.047 1.00 43.03 187 PHE A O 1
ATOM 1453 N N . LEU A 1 188 ? -3.428 14.363 -1.152 1.00 45.66 188 LEU A N 1
ATOM 1454 C CA . LEU A 1 188 ? -2.228 13.720 -0.605 1.00 45.66 188 LEU A CA 1
ATOM 1455 C C . LEU A 1 188 ? -2.018 14.047 0.878 1.00 45.66 188 LEU A C 1
ATOM 1457 O O . LEU A 1 188 ? -1.605 13.180 1.643 1.00 45.66 188 LEU A O 1
ATOM 1461 N N . GLU A 1 189 ? -2.311 15.281 1.296 1.00 45.16 189 GLU A N 1
ATOM 1462 C CA . GLU A 1 189 ? -2.204 15.700 2.703 1.00 45.16 189 GLU A CA 1
ATOM 1463 C C . GLU A 1 189 ? -3.250 15.033 3.605 1.00 45.16 189 GLU A C 1
ATOM 1465 O O . GLU A 1 189 ? -2.960 14.751 4.767 1.00 45.16 189 GLU A O 1
ATOM 1470 N N . ASN A 1 190 ? -4.436 14.732 3.064 1.00 42.75 190 ASN A N 1
ATOM 1471 C CA . ASN A 1 190 ? -5.523 14.107 3.817 1.00 42.75 190 ASN A CA 1
ATOM 1472 C C . ASN A 1 190 ? -5.445 12.570 3.856 1.00 42.75 190 ASN A C 1
ATOM 1474 O O . ASN A 1 190 ? -5.732 11.994 4.902 1.00 42.75 190 ASN A O 1
ATOM 1478 N N . GLN A 1 191 ? -5.048 11.890 2.768 1.00 45.00 191 GLN A N 1
ATOM 1479 C CA . GLN A 1 191 ? -4.936 10.416 2.769 1.00 45.00 191 GLN A CA 1
ATOM 1480 C C . GLN A 1 191 ? -3.631 9.895 3.364 1.00 45.00 191 GLN A C 1
ATOM 1482 O O . GLN A 1 191 ? -3.546 8.745 3.790 1.00 45.00 191 GLN A O 1
ATOM 1487 N N . THR A 1 192 ? -2.602 10.731 3.403 1.00 46.19 192 THR A N 1
ATOM 1488 C CA . THR A 1 192 ? -1.286 10.322 3.858 1.00 46.19 192 THR A CA 1
ATOM 1489 C C . THR A 1 192 ? -0.720 11.408 4.754 1.00 46.19 192 THR A C 1
ATOM 1491 O O . THR A 1 192 ? -0.048 12.328 4.288 1.00 46.19 192 THR A O 1
ATOM 1494 N N . ALA A 1 193 ? -0.862 11.237 6.074 1.00 42.94 193 ALA A N 1
ATOM 1495 C CA . ALA A 1 193 ? -0.053 11.915 7.102 1.00 42.94 193 ALA A CA 1
ATOM 1496 C C . ALA A 1 193 ? 1.426 11.437 7.097 1.00 42.94 193 ALA A C 1
ATOM 1498 O O . ALA A 1 193 ? 2.100 11.211 8.094 1.00 42.94 193 ALA A O 1
ATOM 1499 N N . ASP A 1 194 ? 1.883 11.266 5.876 1.00 47.72 194 ASP A N 1
ATOM 1500 C CA . ASP A 1 194 ? 2.811 10.327 5.291 1.00 47.72 194 ASP A CA 1
ATOM 1501 C C . ASP A 1 194 ? 3.457 11.064 4.078 1.00 47.72 194 ASP A C 1
ATOM 1503 O O . ASP A 1 194 ? 4.552 10.741 3.632 1.00 47.72 194 ASP A O 1
ATOM 1507 N N . ASN A 1 195 ? 2.909 12.217 3.655 1.00 42.97 195 ASN A N 1
ATOM 1508 C CA . ASN A 1 195 ? 3.647 13.246 2.917 1.00 42.97 195 ASN A CA 1
ATOM 1509 C C . ASN A 1 195 ? 4.987 13.615 3.580 1.00 42.97 195 ASN A C 1
ATOM 1511 O O . ASN A 1 195 ? 5.933 13.971 2.877 1.00 42.97 195 ASN A O 1
ATOM 1515 N N . GLN A 1 196 ? 5.126 13.488 4.906 1.00 47.16 196 GLN A N 1
ATOM 1516 C CA . GLN A 1 196 ? 6.425 13.628 5.569 1.00 47.16 196 GLN A CA 1
ATOM 1517 C C . GLN A 1 196 ? 7.390 12.474 5.278 1.00 47.16 196 GLN A C 1
ATOM 1519 O O . GLN A 1 196 ? 8.589 12.732 5.229 1.00 47.16 196 GLN A O 1
ATOM 1524 N N . TRP A 1 197 ? 6.931 11.238 5.031 1.00 49.38 197 TRP A N 1
ATOM 1525 C CA . TRP A 1 197 ? 7.822 10.162 4.574 1.00 49.38 197 TRP A CA 1
ATOM 1526 C C . TRP A 1 197 ? 8.101 10.262 3.082 1.00 49.38 197 TRP A C 1
ATOM 1528 O O . TRP A 1 197 ? 9.220 9.955 2.703 1.00 49.38 197 TRP A O 1
ATOM 1538 N N . PHE A 1 198 ? 7.169 10.711 2.232 1.00 47.00 198 PHE A N 1
ATOM 1539 C CA . PHE A 1 198 ? 7.462 10.897 0.805 1.00 47.00 198 PHE A CA 1
ATOM 1540 C C . PHE A 1 198 ? 8.484 12.024 0.620 1.00 47.00 198 PHE A C 1
ATOM 1542 O O . PHE A 1 198 ? 9.518 11.833 -0.020 1.00 47.00 198 PHE A O 1
ATOM 1549 N N . ASN A 1 199 ? 8.265 13.171 1.276 1.00 47.53 199 ASN A N 1
ATOM 1550 C CA . ASN A 1 199 ? 9.260 14.242 1.345 1.00 47.53 199 ASN A CA 1
ATOM 1551 C C . ASN A 1 199 ? 10.519 13.774 2.095 1.00 47.53 199 ASN A C 1
ATOM 1553 O O . ASN A 1 199 ? 11.635 14.024 1.658 1.00 47.53 199 ASN A O 1
ATOM 1557 N N . GLY A 1 200 ? 10.368 13.008 3.172 1.00 45.66 200 GLY A N 1
ATOM 1558 C CA . GLY A 1 200 ? 11.471 12.390 3.900 1.00 45.66 200 GLY A CA 1
ATOM 1559 C C . GLY A 1 200 ? 12.275 11.408 3.051 1.00 45.66 200 GLY A C 1
ATOM 1560 O O . GLY A 1 200 ? 13.471 11.327 3.222 1.00 45.66 200 GLY A O 1
ATOM 1561 N N . MET A 1 201 ? 11.692 10.700 2.088 1.00 48.12 201 MET A N 1
ATOM 1562 C CA . MET A 1 201 ? 12.420 9.858 1.135 1.00 48.12 201 MET A CA 1
ATOM 1563 C C . MET A 1 201 ? 12.981 10.671 -0.021 1.00 48.12 201 MET A C 1
ATOM 1565 O O . MET A 1 201 ? 14.011 10.293 -0.555 1.00 48.12 201 MET A O 1
ATOM 1569 N N . LYS A 1 202 ? 12.362 11.803 -0.368 1.00 45.91 202 LYS A N 1
ATOM 1570 C CA . LYS A 1 202 ? 12.925 12.788 -1.298 1.00 45.91 202 LYS A CA 1
ATOM 1571 C C . LYS A 1 202 ? 14.166 13.488 -0.727 1.00 45.91 202 LYS A C 1
ATOM 1573 O O . LYS A 1 202 ? 15.012 13.884 -1.522 1.00 45.91 202 LYS A O 1
ATOM 1578 N N . PHE A 1 203 ? 14.283 13.612 0.604 1.00 40.75 203 PHE A N 1
ATOM 1579 C CA . PHE A 1 203 ? 15.329 14.401 1.280 1.00 40.75 203 PHE A CA 1
ATOM 1580 C C . PHE A 1 203 ? 16.214 13.653 2.308 1.00 40.75 203 PHE A C 1
ATOM 1582 O O . PHE A 1 203 ? 17.274 14.166 2.656 1.00 40.75 203 PHE A O 1
ATOM 1589 N N . GLN A 1 204 ? 15.847 12.466 2.809 1.00 39.72 204 GLN A N 1
ATOM 1590 C CA . GLN A 1 204 ? 16.669 11.653 3.726 1.00 39.72 204 GLN A CA 1
ATOM 1591 C C . GLN A 1 204 ? 17.331 10.492 2.985 1.00 39.72 204 GLN A C 1
ATOM 1593 O O . GLN A 1 204 ? 16.663 9.741 2.272 1.00 39.72 204 GLN A O 1
ATOM 1598 N N . MET A 1 205 ? 18.627 10.302 3.262 1.00 42.94 205 MET A N 1
ATOM 1599 C CA . MET A 1 205 ? 19.408 9.106 2.935 1.00 42.94 205 MET A CA 1
ATOM 1600 C C . MET A 1 205 ? 18.608 7.836 3.268 1.00 42.94 205 MET A C 1
ATOM 1602 O O . MET A 1 205 ? 18.510 7.424 4.425 1.00 42.94 205 MET A O 1
ATOM 1606 N N . THR A 1 206 ? 18.037 7.197 2.252 1.00 49.97 206 THR A N 1
ATOM 1607 C CA . THR A 1 206 ? 17.766 5.759 2.320 1.00 49.97 206 THR A CA 1
ATOM 1608 C C . THR A 1 206 ? 19.113 5.027 2.314 1.00 49.97 206 THR A C 1
ATOM 1610 O O . THR A 1 206 ? 20.092 5.576 1.795 1.00 49.97 206 THR A O 1
ATOM 1613 N N . PRO A 1 207 ? 19.213 3.825 2.914 1.00 53.62 207 PRO A N 1
ATOM 1614 C CA . PRO A 1 207 ? 20.408 3.001 2.771 1.00 53.62 207 PRO A CA 1
ATOM 1615 C C . PRO A 1 207 ? 20.754 2.884 1.286 1.00 53.62 207 PRO A C 1
ATOM 1617 O O . PRO A 1 207 ? 19.852 2.733 0.458 1.00 53.62 207 PRO A O 1
ATOM 1620 N N . TYR A 1 208 ? 22.037 3.030 0.947 1.00 57.69 208 TYR A N 1
ATOM 1621 C CA . TYR A 1 208 ? 22.466 2.908 -0.442 1.00 57.69 208 TYR A CA 1
ATOM 1622 C C . TYR A 1 208 ? 22.030 1.540 -0.967 1.00 57.69 208 TYR A C 1
ATOM 1624 O O . TYR A 1 208 ? 22.365 0.539 -0.328 1.00 57.69 208 TYR A O 1
ATOM 1632 N N . PRO A 1 209 ? 21.317 1.485 -2.107 1.00 63.34 209 PRO A N 1
ATOM 1633 C CA . PRO A 1 209 ? 20.886 0.215 -2.656 1.00 63.34 209 PRO A CA 1
ATOM 1634 C C . PRO A 1 209 ? 22.103 -0.662 -2.940 1.00 63.34 209 PRO A C 1
ATOM 1636 O O . PRO A 1 209 ? 23.177 -0.178 -3.319 1.00 63.34 209 PRO A O 1
ATOM 1639 N N . ASN A 1 210 ? 21.940 -1.968 -2.756 1.00 63.03 210 ASN A N 1
ATOM 1640 C CA . ASN A 1 210 ? 23.031 -2.902 -2.964 1.00 63.03 210 ASN A CA 1
ATOM 1641 C C . ASN A 1 210 ? 23.307 -3.016 -4.461 1.00 63.03 210 ASN A C 1
ATOM 1643 O O . ASN A 1 210 ? 22.442 -3.412 -5.248 1.00 63.03 210 ASN A O 1
ATOM 1647 N N . LYS A 1 211 ? 24.538 -2.687 -4.856 1.00 64.50 211 LYS A N 1
ATOM 1648 C CA . LYS A 1 211 ? 25.003 -2.900 -6.223 1.00 64.50 211 LYS A CA 1
ATOM 1649 C C . LYS A 1 211 ? 25.128 -4.403 -6.465 1.00 64.50 211 LYS A C 1
ATOM 1651 O O . LYS A 1 211 ? 25.944 -5.063 -5.820 1.00 64.50 211 LYS A O 1
ATOM 1656 N N . ARG A 1 212 ? 24.344 -4.945 -7.394 1.00 65.69 212 ARG A 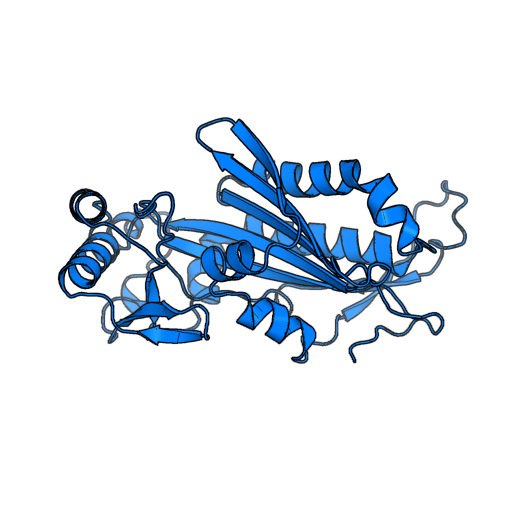N 1
ATOM 1657 C CA . ARG A 1 212 ? 24.423 -6.347 -7.803 1.00 65.69 212 ARG A CA 1
ATOM 1658 C C . ARG A 1 212 ? 24.678 -6.429 -9.301 1.00 65.69 212 ARG A C 1
ATOM 1660 O O . ARG A 1 212 ? 23.933 -5.868 -10.097 1.00 65.69 212 ARG A O 1
ATOM 1667 N N . ILE A 1 213 ? 25.719 -7.166 -9.682 1.00 58.62 213 ILE A N 1
ATOM 1668 C CA . ILE A 1 213 ? 25.931 -7.533 -11.083 1.00 58.62 213 ILE A CA 1
ATOM 1669 C C . ILE A 1 213 ? 24.839 -8.534 -11.446 1.00 58.62 213 ILE A C 1
ATOM 1671 O O . ILE A 1 213 ? 24.767 -9.617 -10.855 1.00 58.62 213 ILE A O 1
ATOM 1675 N N . LEU A 1 214 ? 23.985 -8.170 -12.396 1.00 62.19 214 LEU A N 1
ATOM 1676 C CA . LEU A 1 214 ? 23.055 -9.108 -13.001 1.00 62.19 214 LEU A CA 1
ATOM 1677 C C . LEU A 1 214 ? 23.686 -9.611 -14.293 1.00 62.19 214 LEU A C 1
ATOM 1679 O O . LEU A 1 214 ? 23.773 -8.891 -15.286 1.00 62.19 214 LEU A O 1
ATOM 1683 N N . ASN A 1 215 ? 24.157 -10.857 -14.258 1.00 56.50 215 ASN A N 1
ATOM 1684 C CA . ASN A 1 215 ? 24.483 -11.574 -15.481 1.00 56.50 215 ASN A CA 1
ATOM 1685 C C . ASN A 1 215 ? 23.162 -12.012 -16.104 1.00 56.50 215 ASN A C 1
ATOM 1687 O O . ASN A 1 215 ? 22.444 -12.814 -15.509 1.00 56.50 215 ASN A O 1
ATOM 1691 N N . ASN A 1 216 ? 22.841 -11.467 -17.271 1.00 57.28 216 ASN A N 1
ATOM 1692 C CA . ASN A 1 216 ? 21.672 -11.892 -18.017 1.00 57.28 216 ASN A CA 1
ATOM 1693 C C . ASN A 1 216 ? 21.982 -13.212 -18.732 1.00 57.28 216 ASN A C 1
ATOM 1695 O O . ASN A 1 216 ? 22.853 -13.277 -19.598 1.00 57.28 216 ASN A O 1
ATOM 1699 N N . ASP A 1 217 ? 21.282 -14.268 -18.340 1.00 54.62 217 ASP A N 1
ATOM 1700 C CA . ASP A 1 217 ? 21.355 -15.607 -18.920 1.00 54.62 217 ASP A CA 1
ATOM 1701 C C . ASP A 1 217 ? 20.388 -15.798 -20.103 1.00 54.62 217 ASP A C 1
ATOM 1703 O O . ASP A 1 217 ? 20.413 -16.842 -20.763 1.00 54.62 217 ASP A O 1
ATOM 1707 N N . LEU A 1 218 ? 19.595 -14.773 -20.446 1.00 54.84 218 LEU A N 1
ATOM 1708 C CA . LEU A 1 218 ? 18.689 -14.746 -21.598 1.00 54.84 218 LEU A CA 1
ATOM 1709 C C . LEU A 1 218 ? 19.461 -14.514 -22.905 1.00 54.84 218 LEU A C 1
ATOM 1711 O O . LEU A 1 218 ? 19.248 -13.538 -23.622 1.00 54.84 218 LEU A O 1
ATOM 1715 N N . THR A 1 219 ? 20.338 -15.462 -23.236 1.00 52.47 219 THR A N 1
ATOM 1716 C CA . THR A 1 219 ? 21.164 -15.503 -24.460 1.00 52.47 219 THR A CA 1
ATOM 1717 C C . THR A 1 219 ? 20.368 -15.410 -25.769 1.00 52.47 219 THR A C 1
ATOM 1719 O O . THR A 1 219 ? 20.950 -15.183 -26.824 1.00 52.47 219 THR A O 1
ATOM 1722 N N . THR A 1 220 ? 19.044 -15.578 -25.711 1.00 55.31 220 THR A N 1
ATOM 1723 C CA . THR A 1 220 ? 18.113 -15.497 -26.845 1.00 55.31 220 THR A CA 1
ATOM 1724 C C . THR A 1 220 ? 17.552 -14.097 -27.094 1.00 55.31 220 THR A C 1
ATOM 1726 O O . THR A 1 220 ? 16.909 -13.879 -28.118 1.00 55.31 220 THR A O 1
ATOM 1729 N N . LEU A 1 221 ? 17.720 -13.160 -26.158 1.00 55.41 221 LEU A N 1
ATOM 1730 C CA . LEU A 1 221 ? 17.293 -11.774 -26.321 1.00 55.41 221 LEU A CA 1
ATOM 1731 C C . LEU A 1 221 ? 18.502 -10.958 -26.781 1.00 55.41 221 LEU A C 1
ATOM 1733 O O . LEU A 1 221 ? 19.397 -10.704 -25.976 1.00 55.41 221 LEU A O 1
ATOM 1737 N N . ASP A 1 222 ? 18.512 -10.522 -28.048 1.00 54.69 222 ASP A N 1
ATOM 1738 C CA . ASP A 1 222 ? 19.512 -9.602 -28.628 1.00 54.69 222 ASP A CA 1
ATOM 1739 C C . ASP A 1 222 ? 19.417 -8.218 -27.969 1.00 54.69 222 ASP A C 1
ATOM 1741 O O . ASP A 1 222 ? 18.942 -7.227 -28.524 1.00 54.69 222 ASP A O 1
ATOM 1745 N N . THR A 1 223 ? 19.823 -8.164 -26.708 1.00 53.66 223 THR A N 1
ATOM 1746 C CA . THR A 1 223 ? 19.616 -7.033 -25.818 1.00 53.66 223 THR A CA 1
ATOM 1747 C C . THR A 1 223 ? 20.955 -6.616 -25.228 1.00 53.66 223 THR A C 1
ATOM 1749 O O . THR A 1 223 ? 21.250 -6.864 -24.058 1.00 53.66 223 THR A O 1
ATOM 1752 N N . PRO A 1 224 ? 21.811 -5.957 -26.035 1.00 52.69 224 PRO A N 1
ATOM 1753 C CA . PRO A 1 224 ? 23.164 -5.587 -25.620 1.00 52.69 224 PRO A CA 1
ATOM 1754 C C . PRO A 1 224 ? 23.191 -4.695 -24.368 1.00 52.69 224 PRO A C 1
ATOM 1756 O O . PRO A 1 224 ? 24.192 -4.679 -23.660 1.00 52.69 224 PRO A O 1
ATOM 1759 N N . LYS A 1 225 ? 22.086 -4.002 -24.051 1.00 52.59 225 LYS A N 1
ATOM 1760 C CA . LYS A 1 225 ? 21.931 -3.185 -22.835 1.00 52.59 225 LYS A CA 1
ATOM 1761 C C . LYS A 1 225 ? 21.744 -4.003 -21.551 1.00 52.59 225 LYS A C 1
ATOM 1763 O O . LYS A 1 225 ? 22.083 -3.518 -20.478 1.00 52.59 225 LYS A O 1
ATOM 1768 N N . TRP A 1 226 ? 21.236 -5.233 -21.654 1.00 50.62 226 TRP A N 1
ATOM 1769 C CA . TRP A 1 226 ? 21.001 -6.130 -20.517 1.00 50.62 226 TRP A CA 1
ATOM 1770 C C . TRP A 1 226 ? 22.086 -7.201 -20.362 1.00 50.62 226 TRP A C 1
ATOM 1772 O O . TRP A 1 226 ? 22.085 -7.907 -19.366 1.00 50.62 226 TRP A O 1
ATOM 1782 N N . ALA A 1 227 ? 23.019 -7.332 -21.310 1.00 50.22 227 ALA A N 1
ATOM 1783 C CA . ALA A 1 227 ? 24.013 -8.410 -21.328 1.00 50.22 227 ALA A CA 1
ATOM 1784 C C . ALA A 1 227 ? 24.990 -8.395 -20.130 1.00 50.22 227 ALA A C 1
ATOM 1786 O O . ALA A 1 227 ? 25.459 -9.450 -19.705 1.00 50.22 227 ALA A O 1
ATOM 1787 N N . GLN A 1 228 ? 25.291 -7.218 -19.573 1.00 52.09 228 GLN A N 1
ATOM 1788 C CA . GLN A 1 228 ? 26.161 -7.063 -18.404 1.00 52.09 228 GLN A CA 1
ATOM 1789 C C . GLN A 1 228 ? 25.853 -5.726 -17.715 1.00 52.09 228 GLN A C 1
ATOM 1791 O O . GLN A 1 228 ? 26.472 -4.702 -17.993 1.00 52.09 228 GLN A O 1
ATOM 1796 N N . GLY A 1 229 ? 24.820 -5.722 -16.872 1.00 54.66 229 GLY A N 1
ATOM 1797 C CA . GLY A 1 229 ? 24.353 -4.528 -16.171 1.00 54.66 229 GLY A CA 1
ATOM 1798 C C . GLY A 1 229 ? 24.588 -4.635 -14.670 1.00 54.66 229 GLY A C 1
ATOM 1799 O O . GLY A 1 229 ? 24.043 -5.518 -14.005 1.00 54.66 229 GLY A O 1
ATOM 1800 N N . ASP A 1 230 ? 25.361 -3.706 -14.118 1.00 56.91 230 ASP A N 1
ATOM 1801 C CA . ASP A 1 230 ? 25.310 -3.421 -12.690 1.00 56.91 230 ASP A CA 1
ATOM 1802 C C . ASP A 1 230 ? 23.933 -2.831 -12.367 1.00 56.91 230 ASP A C 1
ATOM 1804 O O . ASP A 1 230 ? 23.622 -1.725 -12.802 1.00 56.91 230 ASP A O 1
ATOM 1808 N N . SER A 1 231 ? 23.097 -3.562 -11.630 1.00 66.31 231 SER A N 1
ATOM 1809 C CA . SER A 1 231 ? 21.782 -3.082 -11.199 1.00 66.31 231 SER A CA 1
ATOM 1810 C C . SER A 1 231 ? 21.762 -2.886 -9.690 1.00 66.31 231 SER A C 1
ATOM 1812 O O . SER A 1 231 ? 22.258 -3.708 -8.916 1.00 66.31 231 SER A O 1
ATOM 1814 N N . TYR A 1 232 ? 21.174 -1.785 -9.256 1.00 70.12 232 TYR A N 1
ATOM 1815 C CA . TYR A 1 232 ? 20.948 -1.501 -7.851 1.00 70.12 232 TYR A CA 1
ATOM 1816 C C . TYR A 1 232 ? 19.652 -2.166 -7.423 1.00 70.12 232 TYR A C 1
ATOM 1818 O O . TYR A 1 232 ? 18.573 -1.815 -7.904 1.00 70.12 232 TYR A O 1
ATOM 1826 N N . MET A 1 233 ? 19.781 -3.139 -6.527 1.00 77.25 233 MET A N 1
ATOM 1827 C CA . MET A 1 233 ? 18.659 -3.882 -5.978 1.00 77.25 233 MET A CA 1
ATOM 1828 C C . MET A 1 233 ? 18.449 -3.506 -4.519 1.00 77.25 233 MET A C 1
ATOM 1830 O O . MET A 1 233 ? 19.393 -3.229 -3.775 1.00 77.25 233 MET A O 1
ATOM 1834 N N . ILE A 1 234 ? 17.190 -3.537 -4.113 1.00 80.81 234 ILE A N 1
ATOM 1835 C CA . ILE A 1 234 ? 16.792 -3.378 -2.727 1.00 80.81 234 ILE A CA 1
ATOM 1836 C C . ILE A 1 234 ? 16.637 -4.741 -2.049 1.00 80.81 234 ILE A C 1
ATOM 1838 O O . ILE A 1 234 ? 16.342 -5.757 -2.688 1.00 80.81 234 ILE A O 1
ATOM 1842 N N . ASP A 1 235 ? 16.804 -4.733 -0.734 1.00 83.12 235 ASP A N 1
ATOM 1843 C CA . ASP A 1 235 ? 16.506 -5.847 0.162 1.00 83.12 235 ASP A CA 1
ATOM 1844 C C . ASP A 1 235 ? 15.544 -5.399 1.279 1.00 83.12 235 ASP A C 1
ATOM 1846 O O . ASP A 1 235 ? 15.081 -4.255 1.304 1.00 83.12 235 ASP A O 1
ATOM 1850 N N . LYS A 1 236 ? 15.260 -6.295 2.231 1.00 83.19 236 LYS A N 1
ATOM 1851 C CA . LYS A 1 236 ? 14.379 -6.019 3.378 1.00 83.19 236 LYS A CA 1
ATOM 1852 C C . LYS A 1 236 ? 14.788 -4.779 4.186 1.00 83.19 236 LYS A C 1
ATOM 1854 O O . LYS A 1 236 ? 13.913 -4.111 4.724 1.00 83.19 236 LYS A O 1
ATOM 1859 N N . GLY A 1 237 ? 16.079 -4.447 4.253 1.00 80.44 237 GLY A N 1
ATOM 1860 C CA . GLY A 1 237 ? 16.590 -3.282 4.983 1.00 80.44 237 GLY A CA 1
ATOM 1861 C C . GLY A 1 237 ? 16.257 -1.938 4.328 1.00 80.44 237 GLY A C 1
ATOM 1862 O O . GLY A 1 237 ? 16.389 -0.895 4.963 1.00 80.44 237 GLY A O 1
ATOM 1863 N N . HIS A 1 238 ? 15.792 -1.952 3.078 1.00 79.44 238 HIS A N 1
ATOM 1864 C CA . HIS A 1 238 ? 15.377 -0.763 2.332 1.00 79.44 238 HIS A CA 1
ATOM 1865 C C . HIS A 1 238 ? 13.863 -0.514 2.408 1.00 79.44 238 HIS A C 1
ATOM 1867 O O . HIS A 1 238 ? 13.370 0.459 1.831 1.00 79.44 238 HIS A O 1
ATOM 1873 N N . ILE A 1 239 ? 13.116 -1.390 3.089 1.00 84.12 239 ILE A N 1
ATOM 1874 C CA . ILE A 1 239 ? 11.681 -1.222 3.315 1.00 84.12 239 ILE A CA 1
ATOM 1875 C C . ILE A 1 239 ? 11.478 -0.425 4.597 1.00 84.12 239 ILE A C 1
ATOM 1877 O O . ILE A 1 239 ? 11.934 -0.813 5.673 1.00 84.12 239 ILE A O 1
ATOM 1881 N N . LYS A 1 240 ? 10.755 0.686 4.482 1.00 81.62 240 LYS A N 1
ATOM 1882 C CA . LYS A 1 240 ? 10.325 1.485 5.627 1.00 81.62 240 LYS A CA 1
ATOM 1883 C C . LYS A 1 240 ? 8.932 1.062 6.071 1.00 81.62 240 LYS A C 1
ATOM 1885 O O . LYS A 1 240 ? 8.062 0.808 5.238 1.00 81.62 240 LYS A O 1
ATOM 1890 N N . TRP A 1 241 ? 8.736 1.058 7.383 1.00 83.62 241 TRP A N 1
ATOM 1891 C CA . TRP A 1 241 ? 7.496 0.677 8.048 1.00 83.62 241 TRP A CA 1
ATOM 1892 C C . TRP A 1 241 ? 6.896 1.875 8.772 1.00 83.62 241 TRP A C 1
ATOM 1894 O O . TRP A 1 241 ? 7.621 2.635 9.419 1.00 83.62 241 TRP A O 1
ATOM 1904 N N . SER A 1 242 ? 5.576 2.029 8.701 1.00 79.50 242 SER A N 1
ATOM 1905 C CA . SER A 1 242 ? 4.856 2.927 9.602 1.00 79.50 242 SER A CA 1
ATOM 1906 C C . SER A 1 242 ? 4.658 2.284 10.977 1.00 79.50 242 SER A C 1
ATOM 1908 O O . SER A 1 242 ? 4.735 1.066 11.144 1.00 79.50 242 SER A O 1
ATOM 1910 N N . SER A 1 243 ? 4.323 3.105 11.974 1.00 80.56 243 SER A N 1
ATOM 1911 C CA . SER A 1 243 ? 3.672 2.582 13.178 1.00 80.56 243 SER A CA 1
ATOM 1912 C C . SER A 1 243 ? 2.294 2.003 12.814 1.00 80.56 243 SER A C 1
ATOM 1914 O O . SER A 1 243 ? 1.697 2.491 11.853 1.00 80.56 243 SER A O 1
ATOM 1916 N N . PRO A 1 244 ? 1.781 0.989 13.532 1.00 86.12 244 PRO A N 1
ATOM 1917 C CA . PRO A 1 244 ? 0.435 0.467 13.303 1.00 86.12 244 PRO A CA 1
ATOM 1918 C C . PRO A 1 244 ? -0.642 1.527 13.538 1.00 86.12 244 PRO A C 1
ATOM 1920 O O . PRO A 1 244 ? -0.521 2.328 14.469 1.00 86.12 244 PRO A O 1
ATOM 1923 N N . PHE A 1 245 ? -1.692 1.534 12.719 1.00 86.69 245 PHE A N 1
ATOM 1924 C CA . PHE A 1 245 ? -2.747 2.546 12.788 1.00 86.69 245 PHE A CA 1
ATOM 1925 C C . PHE A 1 245 ? -4.135 2.030 12.405 1.00 86.69 245 PHE A C 1
ATOM 1927 O O . PHE A 1 245 ? -4.263 1.013 11.728 1.00 86.69 245 PHE A O 1
ATOM 1934 N N . LEU A 1 246 ? -5.170 2.759 12.826 1.00 90.12 246 LEU A N 1
ATOM 1935 C CA . LEU A 1 246 ? -6.527 2.652 12.289 1.00 90.12 246 LEU A CA 1
ATOM 1936 C C . LEU A 1 246 ? -6.714 3.706 11.215 1.00 90.12 246 LEU A C 1
ATOM 1938 O O . LEU A 1 246 ? -6.570 4.901 11.492 1.00 90.12 246 LEU A O 1
ATOM 1942 N N . ASP A 1 247 ? -7.027 3.254 10.007 1.00 87.88 247 ASP A N 1
ATOM 1943 C CA . ASP A 1 247 ? -7.293 4.151 8.892 1.00 87.88 247 ASP A CA 1
ATOM 1944 C C . ASP A 1 247 ? -8.710 4.732 8.975 1.00 87.88 247 ASP A C 1
ATOM 1946 O O . ASP A 1 247 ? -9.617 4.120 9.548 1.00 87.88 247 ASP A O 1
ATOM 1950 N N . CYS A 1 248 ? -8.876 5.930 8.421 1.00 87.38 248 CYS A N 1
ATOM 1951 C CA . CYS A 1 248 ? -10.125 6.677 8.426 1.00 87.38 248 CYS A CA 1
ATOM 1952 C C . CYS A 1 248 ? -10.612 6.882 6.990 1.00 87.38 248 CYS A C 1
ATOM 1954 O O . CYS A 1 248 ? -10.012 7.643 6.233 1.00 87.38 248 CYS A O 1
ATOM 1956 N N . GLU A 1 249 ? -11.716 6.233 6.633 1.00 83.50 249 GLU A N 1
ATOM 1957 C CA . GLU A 1 249 ? -12.328 6.293 5.305 1.00 83.50 249 GLU A CA 1
ATOM 1958 C C . GLU A 1 249 ? -13.797 6.703 5.462 1.00 83.50 249 GLU A C 1
ATOM 1960 O O . GLU A 1 249 ? -14.507 6.188 6.325 1.00 83.50 249 GLU A O 1
ATOM 1965 N N . ASP A 1 250 ? -14.244 7.703 4.700 1.00 85.69 250 ASP A N 1
ATOM 1966 C CA . ASP A 1 250 ? -15.615 8.237 4.762 1.00 85.69 250 ASP A CA 1
ATOM 1967 C C . ASP A 1 250 ? -16.106 8.575 6.185 1.00 85.69 250 ASP A C 1
ATOM 1969 O O . ASP A 1 250 ? -17.237 8.287 6.582 1.00 85.69 250 ASP A O 1
ATOM 1973 N N . TYR A 1 251 ? -15.233 9.213 6.972 1.00 87.44 251 TYR A N 1
ATOM 1974 C CA . TYR A 1 251 ? -15.458 9.583 8.377 1.00 87.44 251 TYR A CA 1
ATOM 1975 C C . TYR A 1 251 ? -15.679 8.405 9.336 1.00 87.44 251 TYR A C 1
ATOM 1977 O O . TYR A 1 251 ? -16.106 8.602 10.481 1.00 87.44 251 TYR A O 1
ATOM 1985 N N . LYS A 1 252 ? -15.366 7.183 8.901 1.00 90.62 252 LYS A N 1
ATOM 1986 C CA . LYS A 1 252 ? -15.455 5.960 9.693 1.00 90.62 252 LYS A CA 1
ATOM 1987 C C . LYS A 1 252 ? -14.117 5.242 9.748 1.00 90.62 252 LYS A C 1
ATOM 1989 O O . LYS A 1 252 ? -13.347 5.215 8.793 1.00 90.62 252 LYS A O 1
ATOM 1994 N N . PHE A 1 253 ? -13.827 4.661 10.906 1.00 91.00 253 PHE A N 1
ATOM 1995 C CA . PHE A 1 253 ? -12.642 3.830 11.032 1.00 91.00 253 PHE A CA 1
ATOM 1996 C C . PHE A 1 253 ? -12.857 2.503 10.316 1.00 91.00 253 PHE A C 1
ATOM 1998 O O . PHE A 1 253 ? -13.889 1.850 10.492 1.00 91.00 253 PHE A O 1
ATOM 2005 N N . ILE A 1 254 ? -11.843 2.078 9.571 1.00 89.56 254 ILE A N 1
ATOM 2006 C CA . ILE A 1 254 ? -11.788 0.719 9.045 1.00 89.56 254 ILE A CA 1
ATOM 2007 C C . ILE A 1 254 ? -11.443 -0.207 10.222 1.00 89.56 254 ILE A C 1
ATOM 2009 O O . ILE A 1 254 ? -10.446 0.036 10.907 1.00 89.56 254 ILE A O 1
ATOM 2013 N N . PRO A 1 255 ? -12.233 -1.264 10.495 1.00 91.06 255 PRO A N 1
ATOM 2014 C CA . PRO A 1 255 ? -12.057 -2.124 11.666 1.00 91.06 255 PRO A CA 1
ATOM 2015 C C . PRO A 1 255 ? -10.914 -3.130 11.466 1.00 91.06 255 PRO A C 1
ATOM 2017 O O . PRO A 1 255 ? -11.104 -4.345 11.517 1.00 91.06 255 PRO A O 1
ATOM 2020 N N . ASN A 1 256 ? -9.712 -2.621 11.204 1.00 89.25 256 ASN A N 1
ATOM 2021 C CA . ASN A 1 256 ? -8.493 -3.398 11.056 1.00 89.25 256 ASN A CA 1
ATOM 2022 C C . ASN A 1 256 ? -7.278 -2.517 11.359 1.00 89.25 256 ASN A C 1
ATOM 2024 O O . ASN A 1 256 ? -7.182 -1.397 10.859 1.00 89.25 256 ASN A O 1
ATOM 2028 N N . TRP A 1 257 ? -6.330 -3.036 12.134 1.00 89.19 257 TRP A N 1
ATOM 2029 C CA . TRP A 1 257 ? -5.043 -2.383 12.340 1.00 89.19 257 TRP A CA 1
ATOM 2030 C C . TRP A 1 257 ? -4.162 -2.593 11.120 1.00 89.19 257 TRP A C 1
ATOM 2032 O O . TRP A 1 257 ? -3.956 -3.726 10.670 1.00 89.19 257 TRP A O 1
ATOM 2042 N N . MET A 1 258 ? -3.638 -1.490 10.600 1.00 88.12 258 MET A N 1
ATOM 2043 C CA . MET A 1 258 ? -2.881 -1.452 9.362 1.00 88.12 258 MET A CA 1
ATOM 2044 C C . MET A 1 258 ? -1.454 -0.973 9.563 1.00 88.12 258 MET A C 1
ATOM 2046 O O . MET A 1 258 ? -1.138 -0.288 10.536 1.00 88.12 258 MET A O 1
ATOM 2050 N N . VAL A 1 259 ? -0.595 -1.327 8.613 1.00 86.75 259 VAL A N 1
ATOM 2051 C CA . VAL A 1 259 ? 0.750 -0.763 8.470 1.00 86.75 259 VAL A CA 1
ATOM 2052 C C . VAL A 1 259 ? 0.991 -0.363 7.026 1.00 86.75 259 VAL A C 1
ATOM 2054 O O . VAL A 1 259 ? 0.495 -1.005 6.101 1.00 86.75 259 VAL A O 1
ATOM 2057 N N . THR A 1 260 ? 1.803 0.667 6.835 1.00 86.88 260 THR A N 1
ATOM 2058 C CA . THR A 1 260 ? 2.303 1.059 5.522 1.00 86.88 260 THR A CA 1
ATOM 2059 C C . THR A 1 260 ? 3.718 0.522 5.350 1.00 86.88 260 THR A C 1
ATOM 2061 O O . THR A 1 260 ? 4.603 0.830 6.152 1.00 86.88 260 THR A O 1
ATOM 2064 N N . LEU A 1 261 ? 3.941 -0.247 4.284 1.00 87.50 261 LEU A N 1
ATOM 2065 C CA . LEU A 1 261 ? 5.273 -0.530 3.758 1.00 87.50 261 LEU A CA 1
ATOM 2066 C C . LEU A 1 261 ? 5.578 0.454 2.637 1.00 87.50 261 LEU A C 1
ATOM 2068 O O . LEU A 1 261 ? 4.731 0.700 1.779 1.00 87.50 261 LEU A O 1
ATOM 2072 N N . SER A 1 262 ? 6.799 0.975 2.598 1.00 86.00 262 SER A N 1
ATOM 2073 C CA . SER A 1 262 ? 7.256 1.815 1.490 1.00 86.00 262 SER A CA 1
ATOM 2074 C C . SER A 1 262 ? 8.680 1.482 1.068 1.00 86.00 262 SER A C 1
ATOM 2076 O O . SER A 1 262 ? 9.517 1.100 1.891 1.00 86.00 262 SER A O 1
ATOM 2078 N N . SER A 1 263 ? 8.957 1.636 -0.224 1.00 85.62 263 SER A N 1
ATOM 2079 C CA . SER A 1 263 ? 10.315 1.597 -0.753 1.00 85.62 263 SER A CA 1
ATOM 2080 C C . SER A 1 263 ? 10.488 2.551 -1.930 1.00 85.62 263 SER A C 1
ATOM 2082 O O . SER A 1 263 ? 9.544 2.829 -2.671 1.00 85.62 263 SER A O 1
ATOM 2084 N N . ALA A 1 264 ? 11.701 3.074 -2.080 1.00 80.94 264 ALA A N 1
ATOM 2085 C CA . ALA A 1 264 ? 12.075 3.954 -3.177 1.00 80.94 264 ALA A CA 1
ATOM 2086 C C . ALA A 1 264 ? 12.761 3.155 -4.293 1.00 80.94 264 ALA A C 1
ATOM 2088 O O . ALA A 1 264 ? 13.490 2.198 -4.028 1.00 80.94 264 ALA A O 1
ATOM 2089 N N . PHE A 1 265 ? 12.569 3.590 -5.534 1.00 78.31 265 PHE A N 1
ATOM 2090 C CA . PHE A 1 265 ? 13.305 3.095 -6.695 1.00 78.31 265 PHE A CA 1
ATOM 2091 C C . PHE A 1 265 ? 13.880 4.264 -7.488 1.00 78.31 265 PHE A C 1
ATOM 2093 O O . PHE A 1 265 ? 13.384 5.395 -7.437 1.00 78.31 265 PHE A O 1
ATOM 2100 N N . TYR A 1 266 ? 14.952 3.976 -8.219 1.00 70.12 266 TYR A N 1
ATOM 2101 C CA . TYR A 1 266 ? 15.775 4.997 -8.853 1.00 70.12 266 TYR A CA 1
ATOM 2102 C C . TYR A 1 266 ? 16.139 4.596 -10.276 1.00 70.12 266 TYR A C 1
ATOM 2104 O O . TYR A 1 266 ? 16.472 3.437 -10.527 1.00 70.12 266 TYR A O 1
ATOM 2112 N N . GLY A 1 267 ? 16.135 5.573 -11.185 1.00 65.38 267 GLY A N 1
ATOM 2113 C CA . GLY A 1 267 ? 16.860 5.469 -12.451 1.00 65.38 267 GLY A CA 1
ATOM 2114 C C . GLY A 1 267 ? 18.361 5.735 -12.275 1.00 65.38 267 GLY A C 1
ATOM 2115 O O . GLY A 1 267 ? 18.792 6.290 -11.259 1.00 65.38 267 GLY A O 1
ATOM 2116 N N . LEU A 1 268 ? 19.166 5.355 -13.270 1.00 54.50 268 LEU A N 1
ATOM 2117 C CA . LEU A 1 268 ? 20.603 5.657 -13.291 1.00 54.50 268 LEU A CA 1
ATOM 2118 C C . LEU A 1 268 ? 20.888 7.014 -13.931 1.00 54.50 268 LEU A C 1
ATOM 2120 O O . LEU A 1 268 ? 20.197 7.459 -14.848 1.00 54.50 268 LEU A O 1
ATOM 2124 N N . LYS A 1 269 ? 21.972 7.653 -13.486 1.00 54.72 269 LYS A N 1
ATOM 2125 C CA . LYS A 1 269 ? 22.590 8.748 -14.234 1.00 54.72 269 LYS A CA 1
ATOM 2126 C C . LYS A 1 269 ? 23.254 8.257 -15.523 1.00 54.72 269 LYS A C 1
ATOM 2128 O O . LYS A 1 269 ? 23.597 7.081 -15.626 1.00 54.72 269 LYS A O 1
ATOM 2133 N N . PRO A 1 270 ? 23.569 9.176 -16.459 1.00 51.81 270 PRO A N 1
ATOM 2134 C CA . PRO A 1 270 ? 24.421 8.865 -17.610 1.00 51.81 270 PRO A CA 1
ATOM 2135 C C . PRO A 1 270 ? 25.801 8.295 -17.234 1.00 51.81 270 PRO A C 1
ATOM 2137 O O . PRO A 1 270 ? 26.421 7.626 -18.050 1.00 51.81 270 PRO A O 1
ATOM 2140 N N . ASP A 1 271 ? 26.288 8.561 -16.014 1.00 50.91 271 ASP A N 1
ATOM 2141 C CA . ASP A 1 271 ? 27.545 8.024 -15.469 1.00 50.91 271 ASP A CA 1
ATOM 2142 C C . ASP A 1 271 ? 27.378 6.666 -14.749 1.00 50.91 271 ASP A C 1
ATOM 2144 O O . ASP A 1 271 ? 28.316 6.197 -14.105 1.00 50.91 271 ASP A O 1
ATOM 2148 N N . LEU A 1 272 ? 26.195 6.040 -14.853 1.00 49.94 272 LEU A N 1
ATOM 2149 C CA . LEU A 1 272 ? 25.817 4.756 -14.246 1.00 49.94 272 LEU A CA 1
ATOM 2150 C C . LEU A 1 272 ? 25.863 4.723 -12.709 1.00 49.94 272 LEU A C 1
ATOM 2152 O O . LEU A 1 272 ? 25.718 3.659 -12.107 1.00 49.94 272 LEU A O 1
ATOM 2156 N N . SER A 1 273 ? 26.022 5.875 -12.053 1.00 52.81 273 SER A N 1
ATOM 2157 C CA . SER A 1 273 ? 25.888 5.971 -10.602 1.00 52.81 273 SER A CA 1
ATOM 2158 C C . SER A 1 273 ? 24.426 6.228 -10.195 1.00 52.81 273 SER A C 1
ATOM 2160 O O . SER A 1 273 ? 23.694 6.934 -10.901 1.00 52.81 273 SER A O 1
ATOM 2162 N N . PRO A 1 274 ? 23.968 5.683 -9.056 1.00 50.56 274 PRO A N 1
ATOM 2163 C CA . PRO A 1 274 ? 22.679 6.030 -8.484 1.00 50.56 274 PRO A CA 1
ATOM 2164 C C . PRO A 1 274 ? 22.820 7.439 -7.898 1.00 50.56 274 PRO A C 1
ATOM 2166 O O . PRO A 1 274 ? 23.709 7.672 -7.077 1.00 50.56 274 PRO A O 1
ATOM 2169 N N . GLU A 1 275 ? 21.996 8.409 -8.313 1.00 43.47 275 GLU A N 1
ATOM 2170 C CA . GLU A 1 275 ? 22.005 9.732 -7.669 1.00 43.47 275 GLU A CA 1
ATOM 2171 C C . GLU A 1 275 ? 20.836 9.916 -6.717 1.00 43.47 275 GLU A C 1
ATOM 2173 O O . GLU A 1 275 ? 19.674 9.967 -7.121 1.00 43.47 275 GLU A O 1
ATOM 2178 N N . PHE A 1 276 ? 21.196 10.166 -5.463 1.00 42.56 276 PHE A N 1
ATOM 2179 C CA . PHE A 1 276 ? 20.393 10.943 -4.544 1.00 42.56 276 PHE A CA 1
ATOM 2180 C C . PHE A 1 276 ? 21.030 12.331 -4.425 1.00 42.56 276 PHE A C 1
ATOM 2182 O O . PHE A 1 276 ? 22.198 12.454 -4.056 1.00 42.56 276 PHE A O 1
ATOM 2189 N N . LYS A 1 277 ? 20.277 13.368 -4.779 1.00 30.73 277 LYS A N 1
ATOM 2190 C CA . LYS A 1 277 ? 20.589 14.760 -4.442 1.00 30.73 277 LYS A CA 1
ATOM 2191 C C . LYS A 1 277 ? 19.369 15.396 -3.818 1.00 30.73 277 LYS A C 1
ATOM 2193 O O . LYS A 1 277 ? 18.282 15.227 -4.425 1.00 30.73 277 LYS A O 1
#

Organism: Scyliorhinus torazame (NCBI:txid75743)

pLDDT: mean 72.18, std 17.68, range [30.73, 96.31]

Secondary structure (DSSP, 8-state):
-PPPEEEEEEEEEEES-SGGG-STTS--THHHHSSS--EEEEE-TTS-EEPPPHHHHHHHHHHHHH---HHHHHS--SS-EEEE--SS-HHHHHHHHHHHHHHHHHHHHHHHHHHHHHS---TTTTTTTHHHHHHHHHHHHHH-TTEEEEEEEEE-TT-SS--EEEEEEEEETTEEEEEEEE--HHHHHHH-TTHHHHHHHHHS-PPPPEEEEEE---TTS--TTTTEEEEEE--GGG-EEPPPEEEEETTEEEEEEEEEEEEEEEPBPTTSPBPP-

InterPro domains:
  IPR043458 G-protein coupled receptor 158/179 [PTHR32546] (44-277)
  IPR0547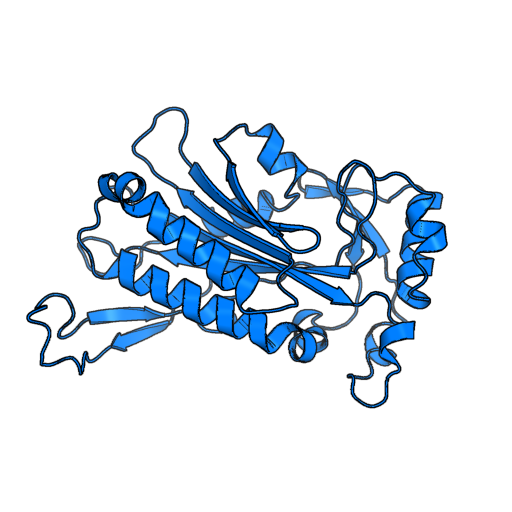14 GPR158/179, extracellular domain [PF22572] (240-277)

Radius of gyration: 20.11 Å; chains: 1; bounding box: 48×44×58 Å

Foldseek 3Di:
DDWKKKKKKFKFFQFLALCVQPDPVHDNCCVQAPPWPKAKWFLALVRDTHHDDPQCRVQVVCRHHPSDCPSQQVAFDQTKIFIDGRPDDPCVRRCVRCVQLLVLNQVLQLVVLCVQALDPPPLVCCVVCVVVVLVSQQVSCVRDVGGQKMKMWIQRPPDPPFRIWIWMWGDDDHDIDIDTDTDPVVVCSRQPSPVCVVVCVLPPDQPFFDFDWDQDPPPVDPRPSNRTDRTRGHDSSQKDKDGWIFGHDPRGTDSGTIMMIMGMHTYADPVSDTDRD

Sequence (277 aa):
MSLLRGALLLLLGVFAGIGGLQNPRKPDFSREWNGSQVSMLLTSPDGRLDKPDPQTSEAATDFLYSGDASKLGLVNCSRRVEIRGVNGDPAGSLHPLVHGAIDTMIHATNFLNLIFQTNDIRESSVKEDIEWYHALVRSIVEGDVQIYRAMLILDVPTRPSKSQLILQATKQENEIHLQELSSNSEFLENQTADNQWFNGMKFQMTPYPNKRILNNDLTTLDTPKWAQGDSYMIDKGHIKWSSPFLDCEDYKFIPNWMVTLSSAFYGLKPDLSPEFK